Protein AF-0000000085068303 (afdb_homodimer)

InterPro domains:
  IPR021490 Protein of unknown function DUF3144 [PF11342] (11-84)

Secondary structure (DSSP, 8-state):
---------HHHHHHHHHHHHHHHHHHHT-HHHHHHHHHHHHHHHHHHHHHHH-S-HHHHHHHHHHHHHHHHHHHHHHHHHHHHHS-----------/---------HHHHHHHHHHHHHHHHHHHT-HHHHHHHHHHHHHHHHHHHHHHH-S-HHHHHHHHHHHHHHHHHHHHHHHHHHHHHS-----------

Radius of gyration: 18.73 Å; Cα contacts (8 Å, |Δi|>4): 206; chains: 2; bounding box: 41×77×58 Å

Organism: Shewanella halifaxensis (strain HAW-EB4) (NCBI:txid458817)

Structure (mmCIF, N/CA/C/O backbone):
data_AF-0000000085068303-model_v1
#
loop_
_entity.id
_entity.type
_entity.pdbx_description
1 polymer 'DUF3144 domain-containing protein'
#
loop_
_atom_site.group_PDB
_atom_site.id
_atom_site.type_symbol
_atom_site.label_atom_id
_atom_site.label_alt_id
_atom_site.label_comp_id
_atom_site.label_asym_id
_atom_site.label_entity_id
_atom_site.label_seq_id
_atom_site.pdbx_PDB_ins_code
_atom_site.Cartn_x
_atom_site.Cartn_y
_atom_site.Cartn_z
_atom_site.occupancy
_atom_site.B_iso_or_equiv
_atom_site.auth_seq_id
_atom_site.auth_comp_id
_atom_site.auth_asym_id
_atom_site.auth_atom_id
_atom_site.pdbx_PDB_model_num
ATOM 1 N N . MET A 1 1 ? -18.312 -0.205 32.969 1 30.66 1 MET A N 1
ATOM 2 C CA . MET A 1 1 ? -17.562 -1.176 32.188 1 30.66 1 MET A CA 1
ATOM 3 C C . MET A 1 1 ? -16.875 -0.497 31 1 30.66 1 MET A C 1
ATOM 5 O O . MET A 1 1 ? -17.484 0.312 30.297 1 30.66 1 MET A O 1
ATOM 9 N N . SER A 1 2 ? -15.836 0.139 31.109 1 36.19 2 SER A N 1
ATOM 10 C CA . SER A 1 2 ? -14.961 0.863 30.188 1 36.19 2 SER A CA 1
ATOM 11 C C . SER A 1 2 ? -14.875 0.162 28.828 1 36.19 2 SER A C 1
ATOM 13 O O . SER A 1 2 ? -14.594 -1.035 28.766 1 36.19 2 SER A O 1
ATOM 15 N N . GLU A 1 3 ? -15.914 0.101 28.062 1 41.91 3 GLU A N 1
ATOM 16 C CA . GLU A 1 3 ? -16.016 -0.563 26.766 1 41.91 3 GLU A CA 1
ATOM 17 C C . GLU A 1 3 ? -14.656 -0.614 26.062 1 41.91 3 GLU A C 1
ATOM 19 O O . GLU A 1 3 ? -14.039 0.425 25.828 1 41.91 3 GLU A O 1
ATOM 24 N N . ALA A 1 4 ? -13.805 -1.321 26.406 1 42.66 4 ALA A N 1
ATOM 25 C CA . ALA A 1 4 ? -12.477 -1.717 25.953 1 42.66 4 ALA A CA 1
ATOM 26 C C . ALA A 1 4 ? -12.352 -1.63 24.438 1 42.66 4 ALA A C 1
ATOM 28 O O . ALA A 1 4 ? -12.969 -2.416 23.719 1 42.66 4 ALA A O 1
ATOM 29 N N . LYS A 1 5 ? -12.625 -0.623 23.766 1 49.06 5 LYS A N 1
ATOM 30 C CA . LYS A 1 5 ? -12.602 -0.236 22.359 1 49.06 5 LYS A CA 1
ATOM 31 C C . LYS A 1 5 ? -11.5 -0.965 21.609 1 49.06 5 LYS A C 1
ATOM 33 O O . LYS A 1 5 ? -10.328 -0.885 21.984 1 49.06 5 LYS A O 1
ATOM 38 N N . LYS A 1 6 ? -11.75 -2.193 21.266 1 57.25 6 LYS A N 1
ATOM 39 C CA . LYS A 1 6 ? -10.969 -3.154 20.484 1 57.25 6 LYS A CA 1
ATOM 40 C C . LYS A 1 6 ? -9.977 -2.443 19.578 1 57.25 6 LYS A C 1
ATOM 42 O O . LYS A 1 6 ? -10.367 -1.809 18.594 1 57.25 6 LYS A O 1
ATOM 47 N N . GLU A 1 7 ? -8.93 -1.843 20.062 1 77.12 7 GLU A N 1
ATOM 48 C CA . GLU A 1 7 ? -7.848 -1.252 19.281 1 77.12 7 GLU A CA 1
ATOM 49 C C . GLU A 1 7 ? -7.508 -2.115 18.062 1 77.12 7 GLU A C 1
ATOM 51 O O . GLU A 1 7 ? -7.164 -3.289 18.219 1 77.12 7 GLU A O 1
ATOM 56 N N . THR A 1 8 ? -8.07 -1.732 16.984 1 88.44 8 THR A N 1
ATOM 57 C CA . THR A 1 8 ? -7.801 -2.408 15.727 1 88.44 8 THR A CA 1
ATOM 58 C C . THR A 1 8 ? -6.301 -2.506 15.469 1 88.44 8 THR A C 1
ATOM 60 O O . THR A 1 8 ? -5.566 -1.536 15.672 1 88.44 8 THR A O 1
ATOM 63 N N . THR A 1 9 ? -5.836 -3.805 15.242 1 94 9 THR A N 1
ATOM 64 C CA . THR A 1 9 ? -4.422 -4.02 14.961 1 94 9 THR A CA 1
ATOM 65 C C . THR A 1 9 ? -4.109 -3.689 13.5 1 94 9 THR A C 1
ATOM 67 O O . THR A 1 9 ? -5.02 -3.541 12.68 1 94 9 THR A O 1
ATOM 70 N N . ILE A 1 10 ? -2.867 -3.672 13.297 1 95.62 10 ILE A N 1
ATOM 71 C CA . ILE A 1 10 ? -2.404 -3.387 11.938 1 95.62 10 ILE A CA 1
ATOM 72 C C . ILE A 1 10 ? -2.865 -4.492 10.992 1 95.62 10 ILE A C 1
ATOM 74 O O . ILE A 1 10 ? -3.25 -4.223 9.852 1 95.62 10 ILE A O 1
ATOM 78 N N . PHE A 1 11 ? -2.971 -5.652 11.492 1 94.81 11 PHE A N 1
ATOM 79 C CA . PHE A 1 11 ? -3.377 -6.805 10.695 1 94.81 11 PHE A CA 1
ATOM 80 C C . PHE A 1 11 ? -4.848 -6.707 10.312 1 94.81 11 PHE A C 1
ATOM 82 O O . PHE A 1 11 ? -5.227 -7.035 9.188 1 94.81 11 PHE A O 1
ATOM 89 N N . GLU A 1 12 ? -5.551 -6.223 11.289 1 95.88 12 GLU A N 1
ATOM 90 C CA . GLU A 1 12 ? -6.98 -6.047 11.047 1 95.88 12 GLU A CA 1
ATOM 91 C C . GLU A 1 12 ? -7.234 -4.953 10.016 1 95.88 12 GLU A C 1
ATOM 93 O O . GLU A 1 12 ? -8.094 -5.098 9.141 1 95.88 12 GLU A O 1
ATOM 98 N N . LEU A 1 13 ? -6.406 -3.928 10.211 1 97.06 13 LEU A N 1
ATOM 99 C CA . LEU A 1 13 ? -6.492 -2.838 9.242 1 97.06 13 LEU A CA 1
ATOM 100 C C . LEU A 1 13 ? -6.059 -3.305 7.855 1 97.06 13 LEU A C 1
ATOM 102 O O . LEU A 1 13 ? -6.746 -3.053 6.867 1 97.06 13 LEU A O 1
ATOM 106 N N . ALA A 1 14 ? -4.984 -4.152 7.883 1 97.31 14 ALA A N 1
ATOM 107 C CA . ALA A 1 14 ? -4.457 -4.68 6.629 1 97.31 14 ALA A CA 1
ATOM 108 C C . ALA A 1 14 ? -5.461 -5.609 5.957 1 97.31 14 ALA A C 1
ATOM 110 O O . ALA A 1 14 ? -5.605 -5.602 4.73 1 97.31 14 ALA A O 1
ATOM 111 N N . ASP A 1 15 ? -6.188 -6.336 6.797 1 96.94 15 ASP A N 1
ATOM 112 C CA . ASP A 1 15 ? -7.184 -7.277 6.297 1 96.94 15 ASP A CA 1
ATOM 113 C C . ASP A 1 15 ? -8.297 -6.551 5.543 1 96.94 15 ASP A C 1
ATOM 115 O O . ASP A 1 15 ? -8.805 -7.055 4.539 1 96.94 15 ASP A O 1
ATOM 119 N N . GLN A 1 16 ? -8.609 -5.395 6 1 97.06 16 GLN A N 1
ATOM 120 C CA . GLN A 1 16 ? -9.648 -4.602 5.355 1 97.06 16 GLN A CA 1
ATOM 121 C C . GLN A 1 16 ? -9.203 -4.121 3.977 1 97.06 16 GLN A C 1
ATOM 123 O O . GLN A 1 16 ? -9.984 -4.156 3.021 1 97.06 16 GLN A O 1
ATOM 128 N N . PHE A 1 17 ? -8 -3.762 3.854 1 97.94 17 PHE A N 1
ATOM 129 C CA . PHE A 1 17 ? -7.453 -3.322 2.578 1 97.94 17 PHE A CA 1
ATOM 130 C C . PHE A 1 17 ? -7.367 -4.484 1.597 1 97.94 17 PHE A C 1
ATOM 132 O O . PHE A 1 17 ? -7.734 -4.348 0.429 1 97.94 17 PHE A O 1
ATOM 139 N N . ILE A 1 18 ? -6.949 -5.633 2.154 1 97.62 18 ILE A N 1
ATOM 140 C CA . ILE A 1 18 ? -6.816 -6.832 1.333 1 97.62 18 ILE A CA 1
ATOM 141 C C . ILE A 1 18 ? -8.195 -7.297 0.872 1 97.62 18 ILE A C 1
ATOM 143 O O . ILE A 1 18 ? -8.367 -7.695 -0.282 1 97.62 18 ILE A O 1
ATOM 147 N N . ALA A 1 19 ? -9.117 -7.215 1.748 1 97.12 19 ALA A N 1
ATOM 148 C CA . ALA A 1 19 ? -10.492 -7.598 1.418 1 97.12 19 ALA A CA 1
ATOM 149 C C . ALA A 1 19 ? -11.047 -6.73 0.292 1 97.12 19 ALA A C 1
ATOM 151 O O . ALA A 1 19 ? -11.641 -7.246 -0.657 1 97.12 19 ALA A O 1
ATOM 152 N N . LEU A 1 20 ? -10.797 -5.406 0.41 1 97.56 20 LEU A N 1
ATOM 153 C CA . LEU A 1 20 ? -11.234 -4.48 -0.631 1 97.56 20 LEU A CA 1
ATOM 154 C C . LEU A 1 20 ? -10.539 -4.789 -1.954 1 97.56 20 LEU A C 1
ATOM 156 O O . LEU A 1 20 ? -11.172 -4.766 -3.012 1 97.56 20 LEU A O 1
ATOM 160 N N . ALA A 1 21 ? -9.25 -5.156 -1.859 1 97.31 21 ALA A N 1
ATOM 161 C CA . ALA A 1 21 ? -8.469 -5.496 -3.049 1 97.31 21 ALA A CA 1
ATOM 162 C C . ALA A 1 21 ? -9.023 -6.746 -3.725 1 97.31 21 ALA A C 1
ATOM 164 O O . ALA A 1 21 ? -9.164 -6.785 -4.949 1 97.31 21 ALA A O 1
ATOM 165 N N . ASN A 1 22 ? -9.344 -7.758 -2.9 1 96.19 22 ASN A N 1
ATOM 166 C CA . ASN A 1 22 ? -9.906 -9 -3.41 1 96.19 22 ASN A CA 1
ATOM 167 C C . ASN A 1 22 ? -11.258 -8.773 -4.086 1 96.19 22 ASN A C 1
ATOM 169 O O . ASN A 1 22 ? -11.523 -9.328 -5.148 1 96.19 22 ASN A O 1
ATOM 173 N N . GLU A 1 23 ? -12 -7.906 -3.494 1 96.44 23 GLU A N 1
ATOM 174 C CA . GLU A 1 23 ? -13.305 -7.574 -4.051 1 96.44 23 GLU A CA 1
ATOM 175 C C . GLU A 1 23 ? -13.164 -6.871 -5.402 1 96.44 23 GLU A C 1
ATOM 177 O O . GLU A 1 23 ? -13.828 -7.246 -6.371 1 96.44 23 GLU A O 1
ATOM 182 N N . LEU A 1 24 ? -12.281 -5.922 -5.453 1 96.56 24 LEU A N 1
ATOM 183 C CA . LEU A 1 24 ? -12.055 -5.156 -6.676 1 96.56 24 LEU A CA 1
ATOM 184 C C . LEU A 1 24 ? -11.438 -6.035 -7.758 1 96.56 24 LEU A C 1
ATOM 186 O O . LEU A 1 24 ? -11.812 -5.949 -8.93 1 96.56 24 LEU A O 1
ATOM 190 N N . ALA A 1 25 ? -10.484 -6.883 -7.355 1 95.25 25 ALA A N 1
ATOM 191 C CA . ALA A 1 25 ? -9.836 -7.793 -8.297 1 95.25 25 ALA A CA 1
ATOM 192 C C . ALA A 1 25 ? -10.852 -8.766 -8.898 1 95.25 25 ALA A C 1
ATOM 194 O O . ALA A 1 25 ? -10.766 -9.109 -10.078 1 95.25 25 ALA A O 1
ATOM 195 N N . GLY A 1 26 ? -11.797 -9.203 -8.055 1 93.19 26 GLY A N 1
ATOM 196 C CA . GLY A 1 26 ? -12.844 -10.109 -8.508 1 93.19 26 GLY A CA 1
ATOM 197 C C . GLY A 1 26 ? -13.859 -9.438 -9.406 1 93.19 26 GLY A C 1
ATOM 198 O O . GLY A 1 26 ? -14.344 -10.047 -10.359 1 93.19 26 GLY A O 1
ATOM 199 N N . LYS A 1 27 ? -14.102 -8.188 -9.102 1 92.31 27 LYS A N 1
ATOM 200 C CA . LYS A 1 27 ? -15.055 -7.426 -9.898 1 92.31 27 LYS A CA 1
ATOM 201 C C . LYS A 1 27 ? -14.469 -7.047 -11.258 1 92.31 27 LYS A C 1
ATOM 203 O O . LYS A 1 27 ? -15.133 -7.18 -12.289 1 92.31 27 LYS A O 1
ATOM 208 N N . GLU A 1 28 ? -13.258 -6.664 -11.203 1 93.19 28 GLU A N 1
ATOM 209 C CA . GLU A 1 28 ? -12.57 -6.207 -12.406 1 93.19 28 GLU A CA 1
ATOM 210 C C . GLU A 1 28 ? -11.883 -7.367 -13.125 1 93.19 28 GLU A C 1
ATOM 212 O O . GLU A 1 28 ? -11.5 -7.242 -14.289 1 93.19 28 GLU A O 1
ATOM 217 N N . GLN A 1 29 ? -11.758 -8.492 -12.453 1 92.38 29 GLN A N 1
ATOM 218 C CA . GLN A 1 29 ? -11.023 -9.648 -12.961 1 92.38 29 GLN A CA 1
ATOM 219 C C . GLN A 1 29 ? -9.602 -9.258 -13.367 1 92.38 29 GLN A C 1
ATOM 221 O O . GLN A 1 29 ? -9.102 -9.703 -14.398 1 92.38 29 GLN A O 1
ATOM 226 N N . ASP A 1 30 ? -9.055 -8.242 -12.594 1 95.12 30 ASP A N 1
ATOM 227 C CA . ASP A 1 30 ? -7.719 -7.719 -12.875 1 95.12 30 ASP A CA 1
ATOM 228 C C . ASP A 1 30 ? -6.93 -7.512 -11.586 1 95.12 30 ASP A C 1
ATOM 230 O O . ASP A 1 30 ? -6.906 -6.41 -11.031 1 95.12 30 ASP A O 1
ATOM 234 N N . VAL A 1 31 ? -6.227 -8.539 -11.148 1 94.88 31 VAL A N 1
ATOM 235 C CA . VAL A 1 31 ? -5.438 -8.516 -9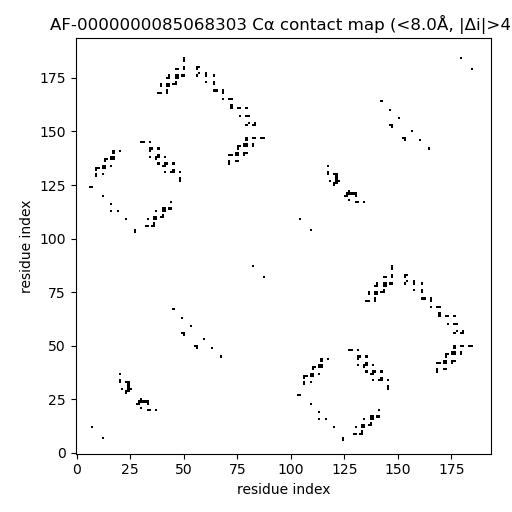.922 1 94.88 31 VAL A CA 1
ATOM 236 C C . VAL A 1 31 ? -4.277 -7.535 -10.07 1 94.88 31 VAL A C 1
ATOM 238 O O . VAL A 1 31 ? -3.939 -6.809 -9.133 1 94.88 31 VAL A O 1
ATOM 241 N N . SER A 1 32 ? -3.836 -7.527 -11.32 1 95.94 32 SER A N 1
ATOM 242 C CA . SER A 1 32 ? -2.693 -6.668 -11.609 1 95.94 32 SER A CA 1
ATOM 243 C C . SER A 1 32 ? -3.059 -5.195 -11.461 1 95.94 32 SER A C 1
ATOM 245 O O . SER A 1 32 ? -2.287 -4.414 -10.898 1 95.94 32 SER A O 1
ATOM 247 N N . LYS A 1 33 ? -4.211 -4.938 -11.914 1 96.62 33 LYS A N 1
ATOM 248 C CA . LYS A 1 33 ? -4.715 -3.568 -11.852 1 96.62 33 LYS A CA 1
ATOM 249 C C . LYS A 1 33 ? -4.957 -3.139 -10.406 1 96.62 33 LYS A C 1
ATOM 251 O O . LYS A 1 33 ? -4.555 -2.047 -10 1 96.62 33 LYS A O 1
ATOM 256 N N . VAL A 1 34 ? -5.547 -4.023 -9.664 1 97.06 34 VAL A N 1
ATOM 257 C CA . VAL A 1 34 ? -5.863 -3.766 -8.266 1 97.06 34 VAL A CA 1
ATOM 258 C C . VAL A 1 34 ? -4.574 -3.652 -7.457 1 97.06 34 VAL A C 1
ATOM 260 O O . VAL A 1 34 ? -4.449 -2.775 -6.598 1 97.06 34 VAL A O 1
ATOM 263 N N . GLY A 1 35 ? -3.586 -4.477 -7.801 1 97.12 35 GLY A N 1
ATOM 264 C CA . GLY A 1 35 ? -2.293 -4.41 -7.141 1 97.12 35 GLY A CA 1
ATOM 265 C C . GLY A 1 35 ? -1.585 -3.086 -7.344 1 97.12 35 GLY A C 1
ATOM 266 O O . GLY A 1 35 ? -1.039 -2.516 -6.395 1 97.12 35 GLY A O 1
ATOM 267 N N . THR A 1 36 ? -1.721 -2.596 -8.602 1 97.12 36 THR A N 1
ATOM 268 C CA . THR A 1 36 ? -1.092 -1.32 -8.922 1 97.12 36 THR A CA 1
ATOM 269 C C . THR A 1 36 ? -1.77 -0.178 -8.172 1 97.12 36 THR A C 1
ATOM 271 O O . THR A 1 36 ? -1.097 0.701 -7.629 1 97.12 36 THR A O 1
ATOM 274 N N . ALA A 1 37 ? -3.02 -0.263 -8.102 1 97.5 37 ALA A N 1
ATOM 275 C CA . ALA A 1 37 ? -3.797 0.765 -7.418 1 97.5 37 ALA A CA 1
ATOM 276 C C . ALA A 1 37 ? -3.5 0.772 -5.922 1 97.5 37 ALA A C 1
ATOM 278 O O . ALA A 1 37 ? -3.354 1.837 -5.316 1 97.5 37 ALA A O 1
ATOM 279 N N . MET A 1 38 ? -3.371 -0.367 -5.352 1 98.06 38 MET A N 1
ATOM 280 C CA . MET A 1 38 ? -3.066 -0.507 -3.93 1 98.06 38 MET A CA 1
ATOM 281 C C . MET A 1 38 ? -1.71 0.109 -3.602 1 98.06 38 MET A C 1
ATOM 283 O O . MET A 1 38 ? -1.565 0.798 -2.59 1 98.06 38 MET A O 1
ATOM 287 N N . ARG A 1 39 ? -0.782 -0.163 -4.496 1 97.38 39 ARG A N 1
ATOM 288 C CA . ARG A 1 39 ? 0.554 0.398 -4.32 1 97.38 39 ARG A CA 1
ATOM 289 C C . ARG A 1 39 ? 0.519 1.922 -4.371 1 97.38 39 ARG A C 1
ATOM 291 O O . ARG A 1 39 ? 1.164 2.59 -3.562 1 97.38 39 ARG A O 1
ATOM 298 N N . PHE A 1 40 ? -0.272 2.439 -5.293 1 97.62 40 PHE A N 1
ATOM 299 C CA . PHE A 1 40 ? -0.412 3.883 -5.449 1 97.62 40 PHE A CA 1
ATOM 300 C C . PHE A 1 40 ? -1.108 4.492 -4.238 1 97.62 40 PHE A C 1
ATOM 302 O O . PHE A 1 40 ? -0.664 5.512 -3.711 1 97.62 40 PHE A O 1
ATOM 309 N N . ALA A 1 41 ? -2.139 3.838 -3.795 1 97.81 41 ALA A N 1
ATOM 310 C CA . ALA A 1 41 ? -2.898 4.309 -2.639 1 97.81 41 ALA A CA 1
ATOM 311 C C . ALA A 1 41 ? -2.031 4.328 -1.385 1 97.81 41 ALA A C 1
ATOM 313 O O . ALA A 1 41 ? -2.029 5.312 -0.64 1 97.81 41 ALA A O 1
ATOM 314 N N . ALA A 1 42 ? -1.284 3.27 -1.199 1 97.88 42 ALA A N 1
ATOM 315 C CA . ALA A 1 42 ? -0.401 3.178 -0.04 1 97.88 42 ALA A CA 1
ATOM 316 C C . ALA A 1 42 ? 0.637 4.297 -0.051 1 97.88 42 ALA A C 1
ATOM 318 O O . ALA A 1 42 ? 0.866 4.949 0.97 1 97.88 42 ALA A O 1
ATOM 319 N N . SER A 1 43 ? 1.222 4.57 -1.224 1 97.62 43 SER A N 1
ATOM 320 C CA . SER A 1 43 ? 2.225 5.621 -1.369 1 97.62 43 SER A CA 1
ATOM 321 C C . SER A 1 43 ? 1.632 6.992 -1.069 1 97.62 43 SER A C 1
ATOM 323 O O . SER A 1 43 ? 2.229 7.785 -0.337 1 97.62 43 SER A O 1
ATOM 325 N N . ARG A 1 44 ? 0.461 7.199 -1.577 1 96.69 44 ARG A N 1
ATOM 326 C CA . ARG A 1 44 ? -0.212 8.477 -1.384 1 96.69 44 ARG A CA 1
ATOM 327 C C . ARG A 1 44 ? -0.551 8.703 0.086 1 96.69 44 ARG A C 1
ATOM 329 O O . ARG A 1 44 ? -0.31 9.781 0.625 1 96.69 44 ARG A O 1
ATOM 336 N N . PHE A 1 45 ? -1.07 7.766 0.763 1 97.38 45 PHE A N 1
ATOM 337 C CA . PHE A 1 45 ? -1.464 7.863 2.164 1 97.38 45 PHE A CA 1
ATOM 338 C C . PHE A 1 45 ? -0.241 8.023 3.061 1 97.38 45 PHE A C 1
ATOM 340 O O . PHE A 1 45 ? -0.262 8.797 4.02 1 97.38 45 PHE A O 1
ATOM 347 N N . ASN A 1 46 ? 0.851 7.289 2.713 1 97.56 46 ASN A N 1
ATOM 348 C CA . ASN A 1 46 ? 2.066 7.375 3.516 1 97.56 46 ASN A CA 1
ATOM 349 C C . ASN A 1 46 ? 2.732 8.742 3.379 1 97.56 46 ASN A C 1
ATOM 351 O O . ASN A 1 46 ? 3.279 9.273 4.348 1 97.56 46 ASN A O 1
ATOM 355 N N . ALA A 1 47 ? 2.65 9.281 2.16 1 96.75 47 ALA A N 1
ATOM 356 C CA . ALA A 1 47 ? 3.172 10.625 1.941 1 96.75 47 ALA A CA 1
ATOM 357 C C . ALA A 1 47 ? 2.398 11.656 2.762 1 96.75 47 ALA A C 1
ATOM 359 O O . ALA A 1 47 ? 2.994 12.547 3.371 1 96.75 47 ALA A O 1
ATOM 360 N N . PHE A 1 48 ? 1.117 11.492 2.812 1 94.25 48 PHE A N 1
ATOM 361 C CA . PHE A 1 48 ? 0.237 12.367 3.578 1 94.25 48 PHE A CA 1
ATOM 362 C C . PHE A 1 48 ? 0.557 12.289 5.066 1 94.25 48 PHE A C 1
ATOM 364 O O . PHE A 1 48 ? 0.676 13.32 5.734 1 94.25 48 PHE A O 1
ATOM 371 N N . GLU A 1 49 ? 0.682 11.086 5.523 1 95.12 49 GLU A N 1
ATOM 372 C CA . GLU A 1 49 ? 1.001 10.883 6.934 1 95.12 49 GLU A CA 1
ATOM 373 C C . GLU A 1 49 ? 2.332 11.531 7.301 1 95.12 49 GLU A C 1
ATOM 375 O O . GLU A 1 49 ? 2.48 12.078 8.391 1 95.12 49 GLU A O 1
ATOM 380 N N . ALA A 1 50 ? 3.359 11.359 6.469 1 95.19 50 ALA A N 1
ATOM 381 C CA . ALA A 1 50 ? 4.668 11.961 6.691 1 95.19 50 ALA A CA 1
ATOM 382 C C . ALA A 1 50 ? 4.562 13.484 6.789 1 95.19 50 ALA A C 1
ATOM 384 O O . ALA A 1 50 ? 5.195 14.102 7.648 1 95.19 50 ALA A O 1
ATOM 385 N N . ALA A 1 51 ? 3.732 14.031 5.895 1 93.69 51 ALA A N 1
ATOM 386 C CA . ALA A 1 51 ? 3.543 15.477 5.867 1 93.69 51 ALA A CA 1
ATOM 387 C C . ALA A 1 51 ? 2.816 15.961 7.117 1 93.69 51 ALA A C 1
ATOM 389 O O . ALA A 1 51 ? 3.1 17.047 7.629 1 93.69 51 ALA A O 1
ATOM 390 N N . LEU A 1 52 ? 1.889 15.125 7.664 1 90.94 52 LEU A N 1
ATOM 391 C CA . LEU A 1 52 ? 1.105 15.453 8.852 1 90.94 52 LEU A CA 1
ATOM 392 C C . LEU A 1 52 ? 1.982 15.453 10.094 1 90.94 52 LEU A C 1
ATOM 394 O O . LEU A 1 52 ? 1.816 16.297 10.977 1 90.94 52 LEU A O 1
ATOM 398 N N . LYS A 1 53 ? 2.855 14.523 10.062 1 90.62 53 LYS A N 1
ATOM 399 C CA . LYS A 1 53 ? 3.682 14.328 11.25 1 90.62 53 LYS A CA 1
ATOM 400 C C . LYS A 1 53 ? 4.973 15.141 11.164 1 90.62 53 LYS A C 1
ATOM 402 O O . LYS A 1 53 ? 5.598 15.438 12.188 1 90.62 53 LYS A O 1
ATOM 407 N N . SER A 1 54 ? 5.344 15.383 9.969 1 92.19 54 SER A N 1
ATOM 408 C CA . SER A 1 54 ? 6.605 16.094 9.766 1 92.19 54 SER A CA 1
ATOM 409 C C . SER A 1 54 ? 6.414 17.609 9.844 1 92.19 54 SER A C 1
ATOM 411 O O . SER A 1 54 ? 5.406 18.125 9.359 1 92.19 54 SER A O 1
ATOM 413 N N . SER A 1 55 ? 7.305 18.297 10.539 1 90.38 55 SER A N 1
ATOM 414 C CA . SER A 1 55 ? 7.281 19.75 10.578 1 90.38 55 SER A CA 1
ATOM 415 C C . SER A 1 55 ? 7.941 20.359 9.336 1 90.38 55 SER A C 1
ATOM 417 O O . SER A 1 55 ? 7.566 21.438 8.891 1 90.38 55 SER A O 1
ATOM 419 N N . ASP A 1 56 ? 8.922 19.594 8.875 1 93.62 56 ASP A N 1
ATOM 420 C CA . ASP A 1 56 ? 9.664 19.969 7.672 1 93.62 56 ASP A CA 1
ATOM 421 C C . ASP A 1 56 ? 9.797 18.781 6.719 1 93.62 56 ASP A C 1
ATOM 423 O O . ASP A 1 56 ? 10.852 18.156 6.652 1 93.62 56 ASP A O 1
ATOM 427 N N . LEU A 1 57 ? 8.742 18.516 6.012 1 94.81 57 LEU A N 1
ATOM 428 C CA . LEU A 1 57 ? 8.672 17.359 5.121 1 94.81 57 LEU A CA 1
ATOM 429 C C . LEU A 1 57 ? 9.727 17.469 4.02 1 94.81 57 LEU A C 1
ATOM 431 O O . LEU A 1 57 ? 10.312 16.453 3.623 1 94.81 57 LEU A O 1
ATOM 435 N N . ALA A 1 58 ? 9.969 18.719 3.58 1 94.19 58 ALA A N 1
ATOM 436 C CA . ALA A 1 58 ? 10.953 18.953 2.525 1 94.19 58 ALA A CA 1
ATOM 437 C C . ALA A 1 58 ? 12.336 18.469 2.955 1 94.19 58 ALA A C 1
ATOM 439 O O . ALA A 1 58 ? 13.078 17.891 2.158 1 94.19 58 ALA A O 1
ATOM 440 N N . ALA A 1 59 ? 12.656 18.719 4.262 1 95.38 59 ALA A N 1
ATOM 441 C CA . ALA A 1 59 ? 13.969 18.359 4.805 1 95.38 59 ALA A CA 1
ATOM 442 C C . ALA A 1 59 ? 14.031 16.859 5.121 1 95.38 59 ALA A C 1
ATOM 444 O O . ALA A 1 59 ? 15.109 16.266 5.113 1 95.38 59 ALA A O 1
ATOM 445 N N . GLU A 1 60 ? 12.898 16.266 5.406 1 96.19 60 GLU A N 1
ATOM 446 C CA . GLU A 1 60 ? 12.844 14.875 5.848 1 96.19 60 GLU A CA 1
ATOM 447 C C . GLU A 1 60 ? 12.289 13.969 4.746 1 96.19 60 GLU A C 1
ATOM 449 O O . GLU A 1 60 ? 12.211 12.75 4.922 1 96.19 60 GLU A O 1
ATOM 454 N N . LYS A 1 61 ? 12.055 14.555 3.627 1 95.75 61 LYS A N 1
ATOM 455 C CA . LYS A 1 61 ? 11.398 13.836 2.539 1 95.75 61 LYS A CA 1
ATOM 456 C C . LYS A 1 61 ? 12.203 12.602 2.135 1 95.75 61 LYS A C 1
ATOM 458 O O . LYS A 1 61 ? 11.648 11.508 2.043 1 95.75 61 LYS A O 1
ATOM 463 N N . ASP A 1 62 ? 13.508 12.812 1.887 1 96.56 62 ASP A N 1
ATOM 464 C CA . ASP A 1 62 ? 14.383 11.727 1.449 1 96.56 62 ASP A CA 1
ATOM 465 C C . ASP A 1 62 ? 14.469 10.633 2.508 1 96.56 62 ASP A C 1
ATOM 467 O O . ASP A 1 62 ? 14.414 9.445 2.186 1 96.56 62 ASP A O 1
ATOM 471 N N . ASN A 1 63 ? 14.547 11.055 3.744 1 96.94 63 ASN A N 1
ATOM 472 C CA . ASN A 1 63 ? 14.602 10.109 4.852 1 96.94 63 ASN A CA 1
ATOM 473 C C . ASN A 1 63 ? 13.289 9.336 4.992 1 96.94 63 ASN A C 1
ATOM 475 O O . ASN A 1 63 ? 13.305 8.125 5.188 1 96.94 63 ASN A O 1
ATOM 479 N N . ALA A 1 64 ? 12.219 10.125 4.836 1 97.06 64 ALA A N 1
ATOM 480 C CA . ALA A 1 64 ? 10.898 9.508 4.914 1 97.06 64 ALA A CA 1
ATOM 481 C C . ALA A 1 64 ? 10.672 8.547 3.75 1 97.06 64 ALA A C 1
ATOM 483 O O . ALA A 1 64 ? 10.195 7.43 3.945 1 97.06 64 ALA A O 1
ATOM 484 N N . LEU A 1 65 ? 11.133 8.93 2.607 1 97.56 65 LEU A N 1
ATOM 485 C CA . LEU A 1 65 ? 10.992 8.125 1.401 1 97.56 65 LEU A CA 1
ATOM 486 C C . LEU A 1 65 ? 11.719 6.789 1.557 1 97.56 65 LEU A C 1
ATOM 488 O O . LEU A 1 65 ? 11.141 5.73 1.304 1 97.56 65 LEU A O 1
ATOM 492 N N . GLU A 1 66 ? 12.938 6.875 2 1 97.25 66 GLU A N 1
ATOM 493 C CA . GLU A 1 66 ? 13.75 5.676 2.18 1 97.25 66 GLU A CA 1
ATOM 494 C C . GLU A 1 66 ? 13.18 4.781 3.277 1 97.25 66 GLU A C 1
ATOM 496 O O . GLU A 1 66 ? 13.156 3.559 3.137 1 97.25 66 GLU A O 1
ATOM 501 N N . TRP A 1 67 ? 12.688 5.406 4.262 1 96.88 67 TRP A N 1
ATOM 502 C CA . TRP A 1 67 ? 12.141 4.672 5.398 1 96.88 67 TRP A CA 1
ATOM 503 C C . TRP A 1 67 ? 10.898 3.887 4.996 1 96.88 67 TRP A C 1
ATOM 505 O O . TRP A 1 67 ? 10.797 2.688 5.27 1 96.88 67 TRP A O 1
ATOM 515 N N . PHE A 1 68 ? 10.055 4.582 4.344 1 97.88 68 PHE A N 1
ATOM 516 C CA . PHE A 1 68 ? 8.805 3.965 3.926 1 97.88 68 PHE A CA 1
ATOM 517 C C . PHE A 1 68 ? 9.055 2.893 2.871 1 97.88 68 PHE A C 1
ATOM 519 O O . PHE A 1 68 ? 8.469 1.81 2.928 1 97.88 68 PHE A O 1
ATOM 526 N N . THR A 1 69 ? 9.938 3.158 1.989 1 97.88 69 THR A N 1
ATOM 527 C CA . THR A 1 69 ? 10.258 2.215 0.923 1 97.88 69 THR A CA 1
ATOM 528 C C . THR A 1 69 ? 10.914 0.959 1.491 1 97.88 69 THR A C 1
ATOM 530 O O . THR A 1 69 ? 10.602 -0.156 1.068 1 97.88 69 THR A O 1
ATOM 533 N N . ASP A 1 70 ? 11.781 1.18 2.484 1 97.69 70 ASP A N 1
ATOM 534 C CA . ASP A 1 70 ? 12.477 0.058 3.111 1 97.69 70 ASP A CA 1
ATOM 535 C C . ASP A 1 70 ? 11.492 -0.857 3.84 1 97.69 70 ASP A C 1
ATOM 537 O O . ASP A 1 70 ? 11.57 -2.08 3.717 1 97.69 70 ASP A O 1
ATOM 541 N N . GLU A 1 71 ? 10.625 -0.221 4.512 1 97.62 71 GLU A N 1
ATOM 542 C CA . GLU A 1 71 ? 9.609 -0.977 5.242 1 97.62 71 GLU A CA 1
ATOM 543 C C . GLU A 1 71 ? 8.719 -1.769 4.285 1 97.62 71 GLU A C 1
ATOM 545 O O . GLU A 1 71 ? 8.461 -2.953 4.512 1 97.62 71 GLU A O 1
ATOM 550 N N . TYR A 1 72 ? 8.289 -1.152 3.268 1 97.94 72 TYR A N 1
ATOM 551 C CA . TYR A 1 72 ? 7.457 -1.8 2.26 1 97.94 72 TYR A CA 1
ATOM 552 C C . TYR A 1 72 ? 8.195 -2.963 1.608 1 97.94 72 TYR A C 1
ATOM 554 O O . TYR A 1 72 ? 7.637 -4.047 1.444 1 97.94 72 TYR A O 1
ATOM 562 N N . LYS A 1 73 ? 9.477 -2.701 1.265 1 98.06 73 LYS A N 1
ATOM 563 C CA . LYS A 1 73 ? 10.305 -3.707 0.61 1 98.06 73 LYS A CA 1
ATOM 564 C C . LYS A 1 73 ? 10.484 -4.934 1.498 1 98.06 73 LYS A C 1
ATOM 566 O O . LYS A 1 73 ? 10.391 -6.07 1.025 1 98.06 73 LYS A O 1
ATOM 571 N N . ALA A 1 74 ? 10.75 -4.684 2.713 1 97.88 74 ALA A N 1
ATOM 572 C CA . ALA A 1 74 ? 10.938 -5.77 3.67 1 97.88 74 ALA A CA 1
ATOM 573 C C . ALA A 1 74 ? 9.672 -6.605 3.818 1 97.88 74 ALA A C 1
ATOM 575 O O . ALA A 1 74 ? 9.727 -7.836 3.818 1 97.88 74 ALA A O 1
ATOM 576 N N . MET A 1 75 ? 8.484 -5.953 3.92 1 97.62 75 MET A N 1
ATOM 577 C CA . MET A 1 75 ? 7.195 -6.629 4.035 1 97.62 75 MET A CA 1
ATOM 578 C C . MET A 1 75 ? 6.883 -7.422 2.771 1 97.62 75 MET A C 1
ATOM 580 O O . MET A 1 75 ? 6.43 -8.57 2.846 1 97.62 75 MET A O 1
ATOM 584 N N . LEU A 1 76 ? 7.219 -6.777 1.639 1 97.94 76 LEU A N 1
ATOM 585 C CA . LEU A 1 76 ? 6.996 -7.414 0.347 1 97.94 76 LEU A CA 1
ATOM 586 C C . LEU A 1 76 ? 7.871 -8.656 0.193 1 97.94 76 LEU A C 1
ATOM 588 O O . LEU A 1 76 ? 7.402 -9.695 -0.266 1 97.94 76 LEU A O 1
ATOM 592 N N . ASN A 1 77 ? 9.117 -8.453 0.573 1 97.62 77 ASN A N 1
ATOM 593 C CA . ASN A 1 77 ? 10.07 -9.555 0.484 1 97.62 77 ASN A CA 1
ATOM 594 C C . ASN A 1 77 ? 9.594 -10.773 1.271 1 97.62 77 ASN A C 1
ATOM 596 O O . ASN A 1 77 ? 9.617 -11.891 0.763 1 97.62 77 ASN A O 1
ATOM 600 N N . ASP A 1 78 ? 9.141 -10.562 2.424 1 97 78 ASP A N 1
ATOM 601 C CA . ASP A 1 78 ? 8.648 -11.633 3.285 1 97 78 ASP A CA 1
ATOM 602 C C . ASP A 1 78 ? 7.406 -12.289 2.691 1 97 78 ASP A C 1
ATOM 604 O O . ASP A 1 78 ? 7.277 -13.516 2.717 1 97 78 ASP A O 1
ATOM 608 N N . ASN A 1 79 ? 6.531 -11.516 2.207 1 96.75 79 ASN A N 1
ATOM 609 C CA . ASN A 1 79 ? 5.305 -12.016 1.598 1 96.75 79 ASN A CA 1
ATOM 610 C C . ASN A 1 79 ? 5.598 -12.828 0.34 1 96.75 79 ASN A C 1
ATOM 612 O O . ASN A 1 79 ? 4.98 -13.875 0.112 1 96.75 79 ASN A O 1
ATOM 616 N N . LEU A 1 80 ? 6.598 -12.367 -0.469 1 97 80 LEU A N 1
ATOM 617 C CA . LEU A 1 80 ? 7.012 -13.102 -1.658 1 97 80 LEU A CA 1
ATOM 618 C C . LEU A 1 80 ? 7.594 -14.461 -1.28 1 97 80 LEU A C 1
ATOM 620 O O . LEU A 1 80 ? 7.242 -15.477 -1.877 1 97 80 LEU A O 1
ATOM 624 N N . ASP A 1 81 ? 8.43 -14.438 -0.262 1 95.38 81 ASP A N 1
ATOM 625 C CA . ASP A 1 81 ? 9.062 -15.656 0.226 1 95.38 81 ASP A CA 1
ATOM 626 C C . ASP A 1 81 ? 8.016 -16.656 0.712 1 95.38 81 ASP A C 1
ATOM 628 O O . ASP A 1 81 ? 8.133 -17.859 0.469 1 95.38 81 ASP A O 1
ATOM 632 N N . ASP A 1 82 ? 7.07 -16.094 1.359 1 94.75 82 ASP A N 1
ATOM 633 C CA . ASP A 1 82 ? 5.988 -16.938 1.87 1 94.75 82 ASP A CA 1
ATOM 634 C C . ASP A 1 82 ? 5.27 -17.656 0.732 1 94.75 82 ASP A C 1
ATOM 636 O O . ASP A 1 82 ? 4.953 -18.844 0.844 1 94.75 82 ASP A O 1
ATOM 640 N N . HIS A 1 83 ? 5.023 -17.016 -0.334 1 93.25 83 HIS A N 1
ATOM 641 C CA . HIS A 1 83 ? 4.371 -17.578 -1.506 1 93.25 83 HIS A CA 1
ATOM 642 C C . HIS A 1 83 ? 5.285 -18.578 -2.209 1 93.25 83 HIS A C 1
ATOM 644 O O . HIS A 1 83 ? 4.812 -19.547 -2.807 1 93.25 83 HIS A O 1
ATOM 650 N N . ILE A 1 84 ? 6.562 -18.312 -2.209 1 93.31 84 ILE A N 1
ATOM 651 C CA . ILE A 1 84 ? 7.547 -19.188 -2.838 1 93.31 84 ILE A CA 1
ATOM 652 C C . ILE A 1 84 ? 7.641 -20.5 -2.068 1 93.31 84 ILE A C 1
ATOM 654 O O . ILE A 1 84 ? 7.707 -21.578 -2.668 1 93.31 84 ILE A O 1
ATOM 658 N N . LYS A 1 85 ? 7.641 -20.344 -0.732 1 90.94 85 LYS A N 1
ATOM 659 C CA . LYS A 1 85 ? 7.73 -21.516 0.129 1 90.94 85 LYS A CA 1
ATOM 660 C C . LYS A 1 85 ? 6.434 -22.312 0.1 1 90.94 85 LYS A C 1
ATOM 662 O O . LYS A 1 85 ? 6.441 -23.531 0.318 1 90.94 85 LYS A O 1
ATOM 667 N N . ASN A 1 86 ? 5.375 -21.469 -0.012 1 79.5 86 ASN A N 1
ATOM 668 C CA . ASN A 1 86 ? 4.055 -22.078 -0.074 1 79.5 86 ASN A CA 1
ATOM 669 C C . ASN A 1 86 ? 3.361 -21.781 -1.402 1 79.5 86 ASN A C 1
ATOM 671 O O . ASN A 1 86 ? 2.57 -20.844 -1.5 1 79.5 86 ASN A O 1
ATOM 675 N N . PRO A 1 87 ? 3.918 -22.5 -2.406 1 70 87 PRO A N 1
ATOM 676 C CA . PRO A 1 87 ? 3.316 -22.203 -3.709 1 70 87 PRO A CA 1
ATOM 677 C C . PRO A 1 87 ? 1.792 -22.281 -3.689 1 70 87 PRO A C 1
ATOM 679 O O . PRO A 1 87 ? 1.226 -23.094 -2.955 1 70 87 PRO A O 1
ATOM 682 N N . VAL A 1 88 ? 1.168 -21.172 -3.713 1 59.25 88 VAL A N 1
ATOM 683 C CA . VAL A 1 88 ? -0.288 -21.141 -3.797 1 59.25 88 VAL A CA 1
ATOM 684 C C . VAL A 1 88 ? -0.783 -22.281 -4.68 1 59.25 88 VAL A C 1
ATOM 686 O O . VAL A 1 88 ? -0.27 -22.484 -5.781 1 59.25 88 VAL A O 1
ATOM 689 N N . GLN A 1 89 ? -1.07 -23.391 -4.141 1 52.19 89 GLN A N 1
ATOM 690 C CA . GLN A 1 89 ? -1.592 -24.516 -4.898 1 52.19 89 GLN A CA 1
ATOM 691 C C . GLN A 1 89 ? -2.512 -24.047 -6.023 1 52.19 89 GLN A C 1
ATOM 693 O O . GLN A 1 89 ? -3.488 -23.328 -5.773 1 52.19 89 GLN A O 1
ATOM 698 N N . SER A 1 90 ? -1.971 -23.469 -6.984 1 49.91 90 SER A N 1
ATOM 699 C CA . SER A 1 90 ? -2.836 -23.453 -8.156 1 49.91 90 SER A CA 1
ATOM 700 C C . SER A 1 90 ? -3.842 -24.594 -8.125 1 49.91 90 SER A C 1
ATOM 702 O O . SER A 1 90 ? -3.473 -25.75 -7.863 1 49.91 90 SER A O 1
ATOM 704 N N . ARG A 1 91 ? -5.047 -24.344 -7.637 1 46.91 91 ARG A N 1
ATOM 705 C CA . ARG A 1 91 ? -5.988 -25.422 -7.898 1 46.91 91 ARG A CA 1
ATOM 706 C C . ARG A 1 91 ? -5.652 -26.141 -9.203 1 46.91 91 ARG A C 1
ATOM 708 O O . ARG A 1 91 ? -5.832 -25.578 -10.289 1 46.91 91 ARG A O 1
ATOM 715 N N . GLU A 1 92 ? -4.469 -26.656 -9.391 1 48.78 92 GLU A N 1
ATOM 716 C CA . GLU A 1 92 ? -4.355 -27.625 -10.477 1 48.78 92 GLU A CA 1
ATOM 717 C C . GLU A 1 92 ? -5.703 -28.266 -10.789 1 48.78 92 GLU A C 1
ATOM 719 O O . GLU A 1 92 ? -6.465 -28.609 -9.875 1 48.78 92 GLU A O 1
ATOM 724 N N . PRO A 1 93 ? -6.23 -28.016 -11.891 1 49.28 93 PRO A N 1
ATOM 725 C CA . PRO A 1 93 ? -7.348 -28.891 -12.242 1 49.28 93 PRO A CA 1
ATOM 726 C C . PRO A 1 93 ? -7.164 -30.312 -11.711 1 49.28 93 PRO A C 1
ATOM 728 O O . PRO A 1 93 ? -6.094 -30.906 -11.875 1 49.28 93 PRO A O 1
ATOM 731 N N . GLU A 1 94 ? -7.418 -30.641 -10.43 1 46.28 94 GLU A N 1
ATOM 732 C CA . GLU A 1 94 ? -7.426 -32.062 -10.094 1 46.28 94 GLU A CA 1
ATOM 733 C C . GLU A 1 94 ? -7.586 -32.906 -11.344 1 46.28 94 GLU A C 1
ATOM 735 O O . GLU A 1 94 ? -8.484 -32.688 -12.156 1 46.28 94 GLU A O 1
ATOM 740 N N . PRO A 1 95 ? -6.566 -33.5 -11.922 1 40.81 95 PRO A N 1
ATOM 741 C CA . PRO A 1 95 ? -6.914 -34.5 -12.93 1 40.81 95 PRO A CA 1
ATOM 742 C C . PRO A 1 95 ? -8.195 -35.25 -12.586 1 40.81 95 PRO A C 1
ATOM 744 O O . PRO A 1 95 ? -8.453 -35.531 -11.406 1 40.81 95 PRO A O 1
ATOM 747 N N . ALA A 1 96 ? -9.219 -35.094 -13.312 1 41.16 96 ALA A N 1
ATOM 748 C CA . ALA A 1 96 ? -10.352 -36 -13.164 1 41.16 96 ALA A CA 1
ATOM 749 C C . ALA A 1 96 ? -9.891 -37.406 -12.844 1 41.16 96 ALA A C 1
ATOM 751 O O . ALA A 1 96 ? -9.094 -38 -13.586 1 41.16 96 ALA A O 1
ATOM 752 N N . GLU A 1 97 ? -9.469 -37.438 -11.398 1 32.62 97 GLU A N 1
ATOM 753 C CA . GLU A 1 97 ? -9.43 -38.906 -11.344 1 32.62 97 GLU A CA 1
ATOM 754 C C . GLU A 1 97 ? -10.578 -39.5 -12.133 1 32.62 97 GLU A C 1
ATOM 756 O O . GLU A 1 97 ? -11.703 -39.031 -12.086 1 32.62 97 GLU A O 1
ATOM 761 N N . MET B 1 1 ? -27.281 -1.068 -26.812 1 30.36 1 MET B N 1
ATOM 762 C CA . MET B 1 1 ? -26.422 -0.086 -26.141 1 30.36 1 MET B CA 1
ATOM 763 C C . MET B 1 1 ? -25.406 -0.772 -25.25 1 30.36 1 MET B C 1
ATOM 765 O O . MET B 1 1 ? -25.75 -1.638 -24.453 1 30.36 1 MET B O 1
ATOM 769 N N . SER B 1 2 ? -24.438 -1.362 -25.641 1 36.59 2 SER B N 1
ATOM 770 C CA . SER B 1 2 ? -23.312 -2.1 -25.078 1 36.59 2 SER B CA 1
ATOM 771 C C . SER B 1 2 ? -22.859 -1.479 -23.766 1 36.59 2 SER B C 1
ATOM 773 O O . SER B 1 2 ? -22.625 -0.272 -23.688 1 36.59 2 SER B O 1
ATOM 775 N N . GLU B 1 3 ? -23.609 -1.552 -22.703 1 41.59 3 GLU B N 1
ATOM 776 C CA . GLU B 1 3 ? -23.359 -0.993 -21.375 1 41.59 3 GLU B CA 1
ATOM 777 C C . GLU B 1 3 ? -21.875 -0.899 -21.094 1 41.59 3 GLU B C 1
ATOM 779 O O . GLU B 1 3 ? -21.172 -1.912 -21.078 1 41.59 3 GLU B O 1
ATOM 784 N N . ALA B 1 4 ? -21.156 -0.128 -21.625 1 42.12 4 ALA B N 1
ATOM 785 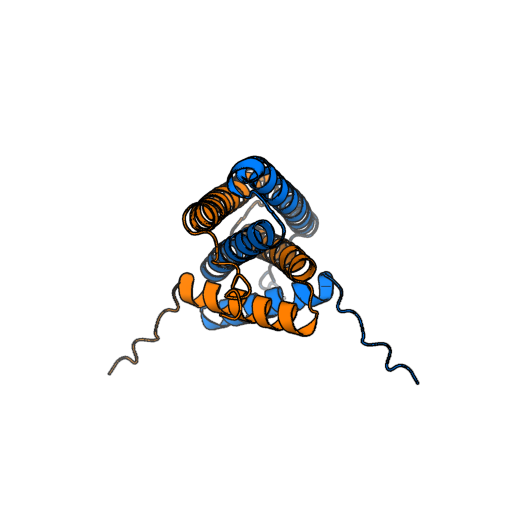C CA . ALA B 1 4 ? -19.766 0.339 -21.547 1 42.12 4 ALA B CA 1
ATOM 786 C C . ALA B 1 4 ? -19.219 0.214 -20.125 1 42.12 4 ALA B C 1
ATOM 788 O O . ALA B 1 4 ? -19.656 0.933 -19.234 1 42.12 4 ALA B O 1
ATOM 789 N N . LYS B 1 5 ? -19.234 -0.834 -19.484 1 48.88 5 LYS B N 1
ATOM 790 C CA . LYS B 1 5 ? -18.75 -1.242 -18.172 1 48.88 5 LYS B CA 1
ATOM 791 C C . LYS B 1 5 ? -17.531 -0.427 -17.75 1 48.88 5 LYS B C 1
ATOM 793 O O . LYS B 1 5 ? -16.531 -0.38 -18.469 1 48.88 5 LYS B O 1
ATOM 798 N N . LYS B 1 6 ? -17.766 0.792 -17.281 1 56.5 6 LYS B N 1
ATOM 799 C CA . LYS B 1 6 ? -16.859 1.808 -16.75 1 56.5 6 LYS B CA 1
ATOM 800 C C . LYS B 1 6 ? -15.578 1.178 -16.203 1 56.5 6 LYS B C 1
ATOM 802 O O . LYS B 1 6 ? -15.594 0.521 -15.164 1 56.5 6 LYS B O 1
ATOM 807 N N . GLU B 1 7 ? -14.719 0.646 -17.031 1 76.62 7 GLU B N 1
ATOM 808 C CA . GLU B 1 7 ? -13.406 0.147 -16.625 1 76.62 7 GLU B CA 1
ATOM 809 C C . GLU B 1 7 ? -12.789 1.032 -15.547 1 76.62 7 GLU B C 1
ATOM 811 O O . GLU B 1 7 ? -12.594 2.23 -15.758 1 76.62 7 GLU B O 1
ATOM 816 N N . THR B 1 8 ? -12.977 0.593 -14.367 1 88.31 8 THR B N 1
ATOM 817 C CA . THR B 1 8 ? -12.398 1.291 -13.227 1 88.31 8 THR B CA 1
ATOM 818 C C . THR B 1 8 ? -10.898 1.521 -13.43 1 88.31 8 THR B C 1
ATOM 820 O O . THR B 1 8 ? -10.18 0.615 -13.859 1 88.31 8 THR B O 1
ATOM 823 N N . THR B 1 9 ? -10.5 2.865 -13.328 1 93.88 9 THR B N 1
ATOM 824 C CA . THR B 1 9 ? -9.086 3.203 -13.477 1 93.88 9 THR B CA 1
ATOM 825 C C . THR B 1 9 ? -8.328 2.92 -12.188 1 93.88 9 THR B C 1
ATOM 827 O O . THR B 1 9 ? -8.93 2.701 -11.141 1 93.88 9 THR B O 1
ATOM 830 N N . ILE B 1 10 ? -7.082 3.021 -12.375 1 95.69 10 ILE B N 1
ATOM 831 C CA . ILE B 1 10 ? -6.211 2.795 -11.227 1 95.69 10 ILE B CA 1
ATOM 832 C C . ILE B 1 10 ? -6.465 3.865 -10.164 1 95.69 10 ILE B C 1
ATOM 834 O O . ILE B 1 10 ? -6.465 3.574 -8.969 1 95.69 10 ILE B O 1
ATOM 838 N N . PHE B 1 11 ? -6.816 5.004 -10.594 1 94.81 11 PHE B N 1
ATOM 839 C CA . PHE B 1 11 ? -7.066 6.121 -9.695 1 94.81 11 PHE B CA 1
ATOM 840 C C . PHE B 1 11 ? -8.344 5.898 -8.891 1 94.81 11 PHE B C 1
ATOM 842 O O . PHE B 1 11 ? -8.398 6.207 -7.699 1 94.81 11 PHE B O 1
ATOM 849 N N . GLU B 1 12 ? -9.273 5.344 -9.625 1 95.81 12 GLU B N 1
ATOM 850 C CA . GLU B 1 12 ? -10.539 5.043 -8.969 1 95.81 12 GLU B CA 1
ATOM 851 C C . GLU B 1 12 ? -10.375 3.941 -7.926 1 95.81 12 GLU B C 1
ATOM 853 O O . GLU B 1 12 ? -10.953 4.016 -6.84 1 95.81 12 GLU B O 1
ATOM 858 N N . LEU B 1 13 ? -9.562 2.996 -8.383 1 97.06 13 LEU B N 1
ATOM 859 C CA . LEU B 1 13 ? -9.258 1.914 -7.449 1 97.06 13 LEU B CA 1
ATOM 860 C C . LEU B 1 13 ? -8.477 2.434 -6.246 1 97.06 13 LEU B C 1
ATOM 862 O O . LEU B 1 13 ? -8.812 2.129 -5.102 1 97.06 13 LEU B O 1
ATOM 866 N N . ALA B 1 14 ? -7.535 3.377 -6.566 1 97.25 14 ALA B N 1
ATOM 867 C CA . ALA B 1 14 ? -6.711 3.969 -5.52 1 97.25 14 ALA B CA 1
ATOM 868 C C . ALA B 1 14 ? -7.555 4.809 -4.566 1 97.25 14 ALA B C 1
ATOM 870 O O . ALA B 1 14 ? -7.328 4.805 -3.354 1 97.25 14 ALA B O 1
ATOM 871 N N . ASP B 1 15 ? -8.562 5.457 -5.148 1 96.94 15 ASP B N 1
ATOM 872 C CA . ASP B 1 15 ? -9.453 6.309 -4.363 1 96.94 15 ASP B CA 1
ATOM 873 C C . ASP B 1 15 ? -10.219 5.488 -3.328 1 96.94 15 ASP B C 1
ATOM 875 O O . ASP B 1 15 ? -10.461 5.957 -2.211 1 96.94 15 ASP B O 1
ATOM 879 N N . GLN B 1 16 ? -10.531 4.285 -3.691 1 97.06 16 GLN B N 1
ATOM 880 C CA . GLN B 1 16 ? -11.258 3.404 -2.785 1 97.06 16 GLN B CA 1
ATOM 881 C C . GLN B 1 16 ? -10.383 2.986 -1.605 1 97.06 16 GLN B C 1
ATOM 883 O O . GLN B 1 16 ? -10.844 2.963 -0.462 1 97.06 16 GLN B O 1
ATOM 888 N N . PHE B 1 17 ? -9.172 2.752 -1.845 1 97.88 17 PHE B N 1
ATOM 889 C CA . PHE B 1 17 ? -8.234 2.381 -0.795 1 97.88 17 PHE B CA 1
ATOM 890 C C . PHE B 1 17 ? -7.965 3.559 0.135 1 97.88 17 PHE B C 1
ATOM 892 O O . PHE B 1 17 ? -7.957 3.398 1.358 1 97.88 17 PHE B O 1
ATOM 899 N N . ILE B 1 18 ? -7.848 4.734 -0.508 1 97.56 18 ILE B N 1
ATOM 900 C CA . ILE B 1 18 ? -7.594 5.949 0.257 1 97.56 18 ILE B CA 1
ATOM 901 C C . ILE B 1 18 ? -8.812 6.289 1.112 1 97.56 18 ILE B C 1
ATOM 903 O O . ILE B 1 18 ? -8.672 6.688 2.271 1 97.56 18 ILE B O 1
ATOM 907 N N . ALA B 1 19 ? -9.945 6.105 0.552 1 97.06 19 ALA B N 1
ATOM 908 C CA . ALA B 1 19 ? -11.188 6.359 1.276 1 97.06 19 ALA B CA 1
ATOM 909 C C . ALA B 1 19 ? -11.297 5.461 2.506 1 97.06 19 ALA B C 1
ATOM 911 O O . ALA B 1 19 ? -11.633 5.93 3.596 1 97.06 19 ALA B O 1
ATOM 912 N N . LEU B 1 20 ? -10.961 4.156 2.289 1 97.56 20 LEU B N 1
ATOM 913 C CA . LEU B 1 20 ? -10.977 3.209 3.398 1 97.56 20 LEU B CA 1
ATOM 914 C C . LEU B 1 20 ? -9.953 3.6 4.461 1 97.56 20 LEU B C 1
ATOM 916 O O . LEU B 1 20 ? -10.234 3.535 5.656 1 97.56 20 LEU B O 1
ATOM 920 N N . ALA B 1 21 ? -8.797 4.098 4.004 1 97.25 21 ALA B N 1
ATOM 921 C CA . ALA B 1 21 ? -7.738 4.527 4.91 1 97.25 21 ALA B CA 1
ATOM 922 C C . ALA B 1 21 ? -8.188 5.727 5.742 1 97.25 21 ALA B C 1
ATOM 924 O O . ALA B 1 21 ? -7.961 5.77 6.953 1 97.25 21 ALA B O 1
ATOM 925 N N . ASN B 1 22 ? -8.82 6.691 5.051 1 96.25 22 ASN B N 1
ATOM 926 C CA . ASN B 1 22 ? -9.32 7.887 5.723 1 96.25 22 ASN B CA 1
ATOM 927 C C . ASN B 1 22 ? -10.383 7.539 6.766 1 96.25 22 ASN B C 1
ATOM 929 O O . ASN B 1 22 ? -10.375 8.086 7.867 1 96.25 22 ASN B O 1
ATOM 933 N N . GLU B 1 23 ? -11.188 6.594 6.414 1 96.5 23 GLU B N 1
ATOM 934 C CA . GLU B 1 23 ? -12.234 6.145 7.332 1 96.5 23 GLU B CA 1
ATOM 935 C C . GLU B 1 23 ? -11.633 5.48 8.57 1 96.5 23 GLU B C 1
ATOM 937 O O . GLU B 1 23 ? -12.016 5.805 9.695 1 96.5 23 GLU B O 1
ATOM 942 N N . LEU B 1 24 ? -10.672 4.617 8.344 1 96.62 24 LEU B N 1
ATOM 943 C CA . LEU B 1 24 ? -10.023 3.898 9.438 1 96.62 24 LEU B CA 1
ATOM 944 C C . LEU B 1 24 ? -9.195 4.848 10.297 1 96.62 24 LEU B C 1
ATOM 946 O O . LEU B 1 24 ? -9.203 4.746 11.523 1 96.62 24 LEU B O 1
ATOM 950 N N . ALA B 1 25 ? -8.508 5.789 9.641 1 95.31 25 ALA B N 1
ATOM 951 C CA . ALA B 1 25 ? -7.707 6.773 10.367 1 95.31 25 ALA B CA 1
ATOM 952 C C . ALA B 1 25 ? -8.578 7.652 11.25 1 95.31 25 ALA B C 1
ATOM 954 O O . ALA B 1 25 ? -8.18 8.016 12.359 1 95.31 25 ALA B O 1
ATOM 955 N N . GLY B 1 26 ? -9.766 7.977 10.734 1 93.25 26 GLY B N 1
ATOM 956 C CA . GLY B 1 26 ? -10.711 8.781 11.492 1 93.25 26 GLY B CA 1
ATOM 957 C C . GLY B 1 26 ? -11.344 8.031 12.648 1 93.25 26 GLY B C 1
ATOM 958 O O . GLY B 1 26 ? -11.562 8.602 13.719 1 93.25 26 GLY B O 1
ATOM 959 N N . LYS B 1 27 ? -11.547 6.758 12.414 1 92.44 27 LYS B N 1
ATOM 960 C CA . LYS B 1 27 ? -12.141 5.918 13.445 1 92.44 27 LYS B CA 1
ATOM 961 C C . LYS B 1 27 ? -11.141 5.617 14.555 1 92.44 27 LYS B C 1
ATOM 963 O O . LYS B 1 27 ? -11.477 5.703 15.742 1 92.44 27 LYS B O 1
ATOM 968 N N . GLU B 1 28 ? -9.961 5.355 14.125 1 93.19 28 GLU B N 1
ATOM 969 C CA . GLU B 1 28 ? -8.906 4.992 15.062 1 93.19 28 GLU B CA 1
ATOM 970 C C . GLU B 1 28 ? -8.156 6.223 15.555 1 93.19 28 GLU B C 1
ATOM 972 O O . GLU B 1 28 ? -7.426 6.156 16.547 1 93.19 28 GLU B O 1
ATOM 977 N N . GLN B 1 29 ? -8.344 7.332 14.898 1 92.5 29 GLN B N 1
ATOM 978 C CA . GLN B 1 29 ? -7.605 8.562 15.172 1 92.5 29 GLN B CA 1
ATOM 979 C C . GLN B 1 29 ? -6.098 8.312 15.125 1 92.5 29 GLN B C 1
ATOM 981 O O . GLN B 1 29 ? -5.355 8.828 15.961 1 92.5 29 GLN B O 1
ATOM 986 N N . ASP B 1 30 ? -5.688 7.359 14.219 1 95 30 ASP B N 1
ATOM 987 C CA . ASP B 1 30 ? -4.289 6.969 14.078 1 95 30 ASP B CA 1
ATOM 988 C C . ASP B 1 30 ? -3.902 6.812 12.609 1 95 30 ASP B C 1
ATOM 990 O O . ASP B 1 30 ? -3.947 5.711 12.062 1 95 30 ASP B O 1
ATOM 994 N N . VAL B 1 31 ? -3.473 7.898 11.992 1 94.94 31 VAL B N 1
ATOM 995 C CA . VAL B 1 31 ? -3.086 7.922 10.586 1 94.94 31 VAL B CA 1
ATOM 996 C C . VAL B 1 31 ? -1.85 7.051 10.375 1 94.94 31 VAL B C 1
ATOM 998 O O . VAL B 1 31 ? -1.74 6.352 9.367 1 94.94 31 VAL B O 1
ATOM 1001 N N . SER B 1 32 ? -1.045 7.109 11.43 1 96 32 SER B N 1
ATOM 1002 C CA . SER B 1 32 ? 0.204 6.359 11.359 1 96 32 SER B CA 1
ATOM 1003 C C . SER B 1 32 ? -0.055 4.855 11.305 1 96 32 SER B C 1
ATOM 1005 O O . SER B 1 32 ? 0.577 4.141 10.523 1 96 32 SER B O 1
ATOM 1007 N N . LYS B 1 33 ? -0.993 4.504 12.094 1 96.69 33 LYS B N 1
ATOM 1008 C CA . LYS B 1 33 ? -1.369 3.096 12.164 1 96.69 33 LYS B CA 1
ATOM 1009 C C . LYS B 1 33 ? -1.989 2.627 10.852 1 96.69 33 LYS B C 1
ATOM 1011 O O . LYS B 1 33 ? -1.629 1.568 10.328 1 96.69 33 LYS B O 1
ATOM 1016 N N . VAL B 1 34 ? -2.844 3.439 10.328 1 97.06 34 VAL B N 1
ATOM 1017 C CA . VAL B 1 34 ? -3.539 3.131 9.086 1 97.06 34 VAL B CA 1
ATOM 1018 C C . VAL B 1 34 ? -2.545 3.125 7.926 1 97.06 34 VAL B C 1
ATOM 1020 O O . VAL B 1 34 ? -2.598 2.248 7.059 1 97.06 34 VAL B O 1
ATOM 1023 N N . GLY B 1 35 ? -1.582 4.055 7.965 1 97.12 35 GLY B N 1
ATOM 1024 C CA . GLY B 1 35 ? -0.543 4.098 6.945 1 97.12 35 GLY B CA 1
ATOM 1025 C C . GLY B 1 35 ? 0.312 2.846 6.914 1 97.12 35 GLY B C 1
ATOM 1026 O O . GLY B 1 35 ? 0.595 2.309 5.84 1 97.12 35 GLY B O 1
ATOM 1027 N N . THR B 1 36 ? 0.612 2.355 8.148 1 97.19 36 THR B N 1
ATOM 1028 C CA . THR B 1 36 ? 1.421 1.146 8.258 1 97.19 36 THR B CA 1
ATOM 1029 C C . THR B 1 36 ? 0.656 -0.065 7.73 1 97.19 36 THR B C 1
ATOM 1031 O O . THR B 1 36 ? 1.213 -0.887 7 1 97.19 36 THR B O 1
ATOM 1034 N N . ALA B 1 37 ? -0.568 -0.1 8.031 1 97.5 37 ALA B N 1
ATOM 1035 C CA . ALA B 1 37 ? -1.418 -1.206 7.602 1 97.5 37 ALA B CA 1
ATOM 1036 C C . ALA B 1 37 ? -1.582 -1.211 6.082 1 97.5 37 ALA B C 1
ATOM 1038 O O . ALA B 1 37 ? -1.525 -2.268 5.449 1 97.5 37 ALA B O 1
ATOM 1039 N N . MET B 1 38 ? -1.739 -0.069 5.516 1 98.06 38 MET B N 1
ATOM 1040 C CA . MET B 1 38 ? -1.887 0.072 4.07 1 98.06 38 MET B CA 1
ATOM 1041 C C . MET B 1 38 ? -0.638 -0.421 3.344 1 98.06 38 MET B C 1
ATOM 1043 O O . MET B 1 38 ? -0.737 -1.106 2.326 1 98.06 38 MET B O 1
ATOM 1047 N N . ARG B 1 39 ? 0.497 -0.039 3.922 1 97.38 39 ARG B N 1
ATOM 1048 C CA . ARG B 1 39 ? 1.767 -0.479 3.354 1 97.38 39 ARG B CA 1
ATOM 1049 C C . ARG B 1 39 ? 1.889 -1.998 3.396 1 97.38 39 ARG B C 1
ATOM 1051 O O . ARG B 1 39 ? 2.322 -2.619 2.424 1 97.38 39 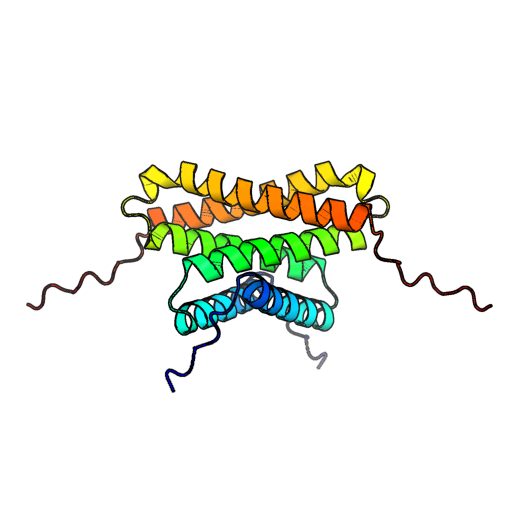ARG B O 1
ATOM 1058 N N . PHE B 1 40 ? 1.456 -2.57 4.5 1 97.69 40 PHE B N 1
ATOM 1059 C CA . PHE B 1 40 ? 1.503 -4.016 4.672 1 97.69 40 PHE B CA 1
ATOM 1060 C C . PHE B 1 40 ? 0.54 -4.711 3.717 1 97.69 40 PHE B C 1
ATOM 1062 O O . PHE B 1 40 ? 0.9 -5.695 3.068 1 97.69 40 PHE B O 1
ATOM 1069 N N . ALA B 1 41 ? -0.635 -4.164 3.602 1 97.81 41 ALA B N 1
ATOM 1070 C CA . ALA B 1 41 ? -1.657 -4.723 2.719 1 97.81 41 ALA B CA 1
ATOM 1071 C C . ALA B 1 41 ? -1.206 -4.68 1.263 1 97.81 41 ALA B C 1
ATOM 1073 O O . ALA B 1 41 ? -1.336 -5.668 0.537 1 97.81 41 ALA B O 1
ATOM 1074 N N . ALA B 1 42 ? -0.652 -3.557 0.888 1 97.88 42 ALA B N 1
ATOM 1075 C CA . ALA B 1 42 ? -0.167 -3.398 -0.481 1 97.88 42 ALA B CA 1
ATOM 1076 C C . ALA B 1 42 ? 0.927 -4.414 -0.795 1 97.88 42 ALA B C 1
ATOM 1078 O O . ALA B 1 42 ? 0.905 -5.055 -1.849 1 97.88 42 ALA B O 1
ATOM 1079 N N . SER B 1 43 ? 1.86 -4.602 0.151 1 97.62 43 SER B N 1
ATOM 1080 C CA . SER B 1 43 ? 2.955 -5.555 -0.023 1 97.62 43 SER B CA 1
ATOM 1081 C C . SER B 1 43 ? 2.432 -6.98 -0.157 1 97.62 43 SER B C 1
ATOM 1083 O O . SER B 1 43 ? 2.855 -7.719 -1.047 1 97.62 43 SER B O 1
ATOM 1085 N N . ARG B 1 44 ? 1.479 -7.297 0.673 1 96.81 44 ARG B N 1
ATOM 1086 C CA . ARG B 1 44 ? 0.906 -8.641 0.666 1 96.81 44 ARG B CA 1
ATOM 1087 C C . ARG B 1 44 ? 0.17 -8.914 -0.641 1 96.81 44 ARG B C 1
ATOM 1089 O O . ARG B 1 44 ? 0.345 -9.969 -1.248 1 96.81 44 ARG B O 1
ATOM 1096 N N . PHE B 1 45 ? -0.629 -8.047 -1.119 1 97.44 45 PHE B N 1
ATOM 1097 C CA . PHE B 1 45 ? -1.408 -8.203 -2.342 1 97.44 45 PHE B CA 1
ATOM 1098 C C . PHE B 1 45 ? -0.495 -8.258 -3.562 1 97.44 45 PHE B C 1
ATOM 1100 O O . PHE B 1 45 ? -0.726 -9.039 -4.484 1 97.44 45 PHE B O 1
ATOM 1107 N N . ASN B 1 46 ? 0.578 -7.41 -3.549 1 97.62 46 ASN B N 1
ATOM 1108 C CA . ASN B 1 46 ? 1.505 -7.395 -4.676 1 97.62 46 ASN B CA 1
ATOM 1109 C C . ASN B 1 46 ? 2.311 -8.688 -4.758 1 97.62 46 ASN B C 1
ATOM 1111 O O . ASN B 1 46 ? 2.596 -9.172 -5.855 1 97.62 46 ASN B O 1
ATOM 1115 N N . ALA B 1 47 ? 2.645 -9.203 -3.574 1 96.88 47 ALA B N 1
ATOM 1116 C CA . ALA B 1 47 ? 3.334 -10.492 -3.535 1 96.88 47 ALA B CA 1
ATOM 1117 C C . ALA B 1 47 ? 2.455 -11.602 -4.102 1 96.88 47 ALA B C 1
ATOM 1119 O O . ALA B 1 47 ? 2.924 -12.445 -4.871 1 96.88 47 ALA B O 1
ATOM 1120 N N . PHE B 1 48 ? 1.2 -11.57 -3.771 1 94.38 48 PHE B N 1
ATOM 1121 C CA . PHE B 1 48 ? 0.219 -12.539 -4.246 1 94.38 48 PHE B CA 1
ATOM 1122 C C . PHE B 1 48 ? 0.073 -12.461 -5.762 1 94.38 48 PHE B C 1
ATOM 1124 O O . PHE B 1 48 ? 0.089 -13.484 -6.445 1 94.38 48 PHE B O 1
ATOM 1131 N N . GLU B 1 49 ? -0.06 -11.258 -6.234 1 95.19 49 GLU B N 1
ATOM 1132 C CA . GLU B 1 49 ? -0.196 -11.047 -7.672 1 95.19 49 GLU B CA 1
ATOM 1133 C C . GLU B 1 49 ? 1.024 -11.57 -8.422 1 95.19 49 GLU B C 1
ATOM 1135 O O . GLU B 1 49 ? 0.895 -12.133 -9.516 1 95.19 49 GLU B O 1
ATOM 1140 N N . ALA B 1 50 ? 2.23 -11.281 -7.93 1 95.31 50 ALA B N 1
ATOM 1141 C CA . ALA B 1 50 ? 3.467 -11.766 -8.539 1 95.31 50 ALA B CA 1
ATOM 1142 C C . ALA B 1 50 ? 3.484 -13.289 -8.617 1 95.31 50 ALA B C 1
ATOM 1144 O O . ALA B 1 50 ? 3.891 -13.859 -9.633 1 95.31 50 ALA B O 1
ATOM 1145 N N . ALA B 1 51 ? 3.014 -13.906 -7.52 1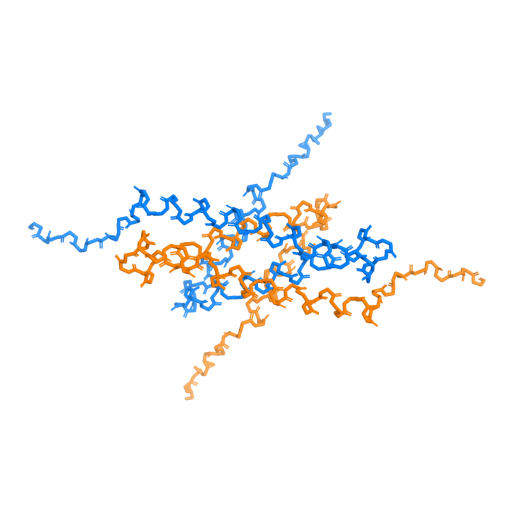 93.81 51 ALA B N 1
ATOM 1146 C CA . ALA B 1 51 ? 2.98 -15.359 -7.457 1 93.81 51 ALA B CA 1
ATOM 1147 C C . ALA B 1 51 ? 1.962 -15.93 -8.438 1 93.81 51 ALA B C 1
ATOM 1149 O O . ALA B 1 51 ? 2.182 -17 -9.023 1 93.81 51 ALA B O 1
ATOM 1150 N N . LEU B 1 52 ? 0.832 -15.195 -8.688 1 91 52 LEU B N 1
ATOM 1151 C CA . LEU B 1 52 ? -0.236 -15.617 -9.586 1 91 52 LEU B CA 1
ATOM 1152 C C . LEU B 1 52 ? 0.223 -15.562 -11.039 1 91 52 LEU B C 1
ATOM 1154 O O . LEU B 1 52 ? -0.117 -16.438 -11.836 1 91 52 LEU B O 1
ATOM 1158 N N . LYS B 1 53 ? 0.971 -14.562 -11.25 1 90.69 53 LYS B N 1
ATOM 1159 C CA . LYS B 1 53 ? 1.382 -14.312 -12.633 1 90.69 53 LYS B CA 1
ATOM 1160 C C . LYS B 1 53 ? 2.713 -14.992 -12.938 1 90.69 53 LYS B C 1
ATOM 1162 O O . LYS B 1 53 ? 3.033 -15.25 -14.102 1 90.69 53 LYS B O 1
ATOM 1167 N N . SER B 1 54 ? 3.443 -15.195 -11.914 1 92.38 54 SER B N 1
ATOM 1168 C CA . SER B 1 54 ? 4.77 -15.773 -12.102 1 92.38 54 SER B CA 1
ATOM 1169 C C . SER B 1 54 ? 4.707 -17.297 -12.133 1 92.38 54 SER B C 1
ATOM 1171 O O . SER B 1 54 ? 3.941 -17.906 -11.383 1 92.38 54 SER B O 1
ATOM 1173 N N . SER B 1 55 ? 5.422 -17.922 -13.062 1 90.5 55 SER B N 1
ATOM 1174 C CA . SER B 1 55 ? 5.531 -19.375 -13.109 1 90.5 55 SER B CA 1
ATOM 1175 C C . SER B 1 55 ? 6.586 -19.891 -12.133 1 90.5 55 SER B C 1
ATOM 1177 O O . SER B 1 55 ? 6.48 -21 -11.633 1 90.5 55 SER B O 1
ATOM 1179 N N . ASP B 1 56 ? 7.574 -19.016 -11.977 1 93.69 56 ASP B N 1
ATOM 1180 C CA . ASP B 1 56 ? 8.672 -19.312 -11.062 1 93.69 56 ASP B CA 1
ATOM 1181 C C . ASP B 1 56 ? 8.984 -18.109 -10.18 1 93.69 56 ASP B C 1
ATOM 1183 O O . ASP B 1 56 ? 9.945 -17.375 -10.422 1 93.69 56 ASP B O 1
ATOM 1187 N N . LEU B 1 57 ? 8.156 -17.922 -9.195 1 94.88 57 LEU B N 1
ATOM 1188 C CA . LEU B 1 57 ? 8.25 -16.766 -8.312 1 94.88 57 LEU B CA 1
ATOM 1189 C C . LEU B 1 57 ? 9.586 -16.766 -7.57 1 94.88 57 LEU B C 1
ATOM 1191 O O . LEU B 1 57 ? 10.18 -15.695 -7.352 1 94.88 57 LEU B O 1
ATOM 1195 N N . ALA B 1 58 ? 10.055 -17.969 -7.234 1 94.25 58 ALA B N 1
ATOM 1196 C CA . ALA B 1 58 ? 11.32 -18.094 -6.516 1 94.25 58 ALA B CA 1
ATOM 1197 C C . ALA B 1 58 ? 12.469 -17.516 -7.328 1 94.25 58 ALA B C 1
ATOM 1199 O O . ALA B 1 58 ? 13.359 -16.859 -6.773 1 94.25 58 ALA B O 1
ATOM 1200 N N . ALA B 1 59 ? 12.414 -17.719 -8.664 1 95.44 59 ALA B N 1
ATOM 1201 C CA . ALA B 1 59 ? 13.461 -17.25 -9.555 1 95.44 59 ALA B CA 1
ATOM 1202 C C . ALA B 1 59 ? 13.305 -15.766 -9.859 1 95.44 59 ALA B C 1
ATOM 1204 O O . ALA B 1 59 ? 14.281 -15.078 -10.172 1 95.44 59 ALA B O 1
ATOM 1205 N N . GLU B 1 60 ? 12.094 -15.289 -9.797 1 96.25 60 GLU B N 1
ATOM 1206 C CA . GLU B 1 60 ? 11.789 -13.914 -10.18 1 96.25 60 GLU B CA 1
ATOM 1207 C C . GLU B 1 60 ? 11.492 -13.055 -8.953 1 96.25 60 GLU B C 1
ATOM 1209 O O . GLU B 1 60 ? 11.258 -11.852 -9.078 1 96.25 60 GLU B O 1
ATOM 1214 N N . LYS B 1 61 ? 11.664 -13.648 -7.812 1 95.81 61 LYS B N 1
ATOM 1215 C CA . LYS B 1 61 ? 11.289 -12.977 -6.57 1 95.81 61 LYS B CA 1
ATOM 1216 C C . LYS B 1 61 ? 12.055 -11.664 -6.402 1 95.81 61 LYS B C 1
ATOM 1218 O O . LYS B 1 61 ? 11.461 -10.617 -6.145 1 95.81 61 LYS B O 1
ATOM 1223 N N . ASP B 1 62 ? 13.398 -11.734 -6.543 1 96.56 62 ASP B N 1
ATOM 1224 C CA . ASP B 1 62 ? 14.25 -10.57 -6.363 1 96.56 62 ASP B CA 1
ATOM 1225 C C . ASP B 1 62 ? 13.922 -9.484 -7.387 1 96.56 62 ASP B C 1
ATOM 1227 O O . ASP B 1 62 ? 13.859 -8.297 -7.047 1 96.56 62 ASP B O 1
ATOM 1231 N N . ASN B 1 63 ? 13.672 -9.922 -8.602 1 96.94 63 ASN B N 1
ATOM 1232 C CA . ASN B 1 63 ? 13.312 -8.992 -9.664 1 96.94 63 ASN B CA 1
ATOM 1233 C C . ASN B 1 63 ? 11.953 -8.344 -9.406 1 96.94 63 ASN B C 1
ATOM 1235 O O . ASN B 1 63 ? 11.797 -7.137 -9.586 1 96.94 63 ASN B O 1
ATOM 1239 N N . ALA B 1 64 ? 1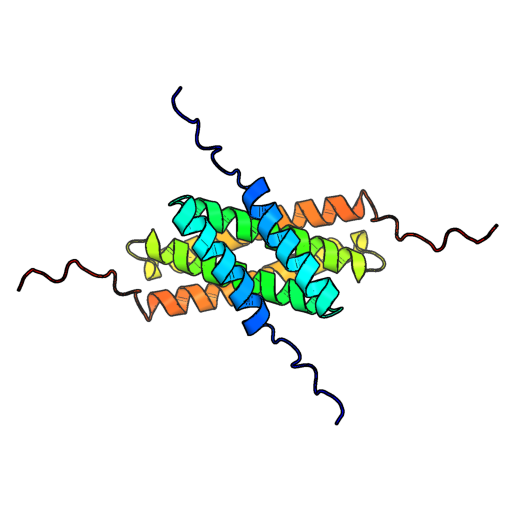1.055 -9.234 -8.961 1 97.06 64 ALA B N 1
ATOM 1240 C CA . ALA B 1 64 ? 9.719 -8.742 -8.641 1 97.06 64 ALA B CA 1
ATOM 1241 C C . ALA B 1 64 ? 9.75 -7.789 -7.449 1 97.06 64 ALA B C 1
ATOM 1243 O O . ALA B 1 64 ? 9.141 -6.719 -7.484 1 97.06 64 ALA B O 1
ATOM 1244 N N . LEU B 1 65 ? 10.562 -8.109 -6.492 1 97.62 65 LEU B N 1
ATOM 1245 C CA . LEU B 1 65 ? 10.711 -7.297 -5.289 1 97.62 65 LEU B CA 1
ATOM 1246 C C . LEU B 1 65 ? 11.234 -5.906 -5.633 1 97.62 65 LEU B C 1
ATOM 1248 O O . LEU B 1 65 ? 10.664 -4.902 -5.207 1 97.62 65 LEU B O 1
ATOM 1252 N N . GLU B 1 66 ? 12.266 -5.887 -6.418 1 97.25 66 GLU B N 1
ATOM 1253 C CA . GLU B 1 66 ? 12.875 -4.621 -6.812 1 97.25 66 GLU B CA 1
ATOM 1254 C C . GLU B 1 66 ? 11.93 -3.799 -7.68 1 97.25 66 GLU B C 1
ATOM 1256 O O . GLU B 1 66 ? 11.828 -2.58 -7.523 1 97.25 66 GLU B O 1
ATOM 1261 N N . TRP B 1 67 ? 11.227 -4.473 -8.492 1 96.81 67 TRP B N 1
ATOM 1262 C CA . TRP B 1 67 ? 10.305 -3.807 -9.406 1 96.81 67 TRP B CA 1
ATOM 1263 C C . TRP B 1 67 ? 9.172 -3.139 -8.641 1 96.81 67 TRP B C 1
ATOM 1265 O O . TRP B 1 67 ? 8.883 -1.958 -8.852 1 96.81 67 TRP B O 1
ATOM 1275 N N . PHE B 1 68 ? 8.625 -3.91 -7.777 1 97.94 68 PHE B N 1
ATOM 1276 C CA . PHE B 1 68 ? 7.5 -3.41 -7.004 1 97.94 68 PHE B CA 1
ATOM 1277 C C . PHE B 1 68 ? 7.945 -2.305 -6.051 1 97.94 68 PHE B C 1
ATOM 1279 O O . PHE 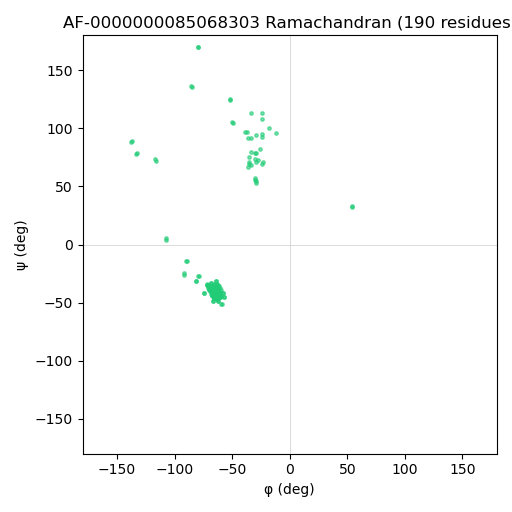B 1 68 ? 7.273 -1.281 -5.922 1 97.94 68 PHE B O 1
ATOM 1286 N N . THR B 1 69 ? 9.078 -2.459 -5.473 1 97.88 69 THR B N 1
ATOM 1287 C CA . THR B 1 69 ? 9.609 -1.476 -4.535 1 97.88 69 THR B CA 1
ATOM 1288 C C . THR B 1 69 ? 9.945 -0.173 -5.254 1 97.88 69 THR B C 1
ATOM 1290 O O . THR B 1 69 ? 9.672 0.915 -4.742 1 97.88 69 THR B O 1
ATOM 1293 N N . ASP B 1 70 ? 10.492 -0.325 -6.457 1 97.69 70 ASP B N 1
ATOM 1294 C CA . ASP B 1 70 ? 10.867 0.846 -7.242 1 97.69 70 ASP B CA 1
ATOM 1295 C C . ASP B 1 70 ? 9.633 1.657 -7.641 1 97.69 70 ASP B C 1
ATOM 1297 O O . ASP B 1 70 ? 9.633 2.885 -7.527 1 97.69 70 ASP B O 1
ATOM 1301 N N . GLU B 1 71 ? 8.68 0.928 -8.039 1 97.56 71 GLU B N 1
ATOM 1302 C CA . GLU B 1 71 ? 7.43 1.577 -8.43 1 97.56 71 GLU B CA 1
ATOM 1303 C C . GLU B 1 71 ? 6.793 2.299 -7.25 1 97.56 71 GLU B C 1
ATOM 1305 O O . GLU B 1 71 ? 6.367 3.451 -7.375 1 97.56 71 GLU B O 1
ATOM 1310 N N . TYR B 1 72 ? 6.734 1.657 -6.156 1 97.94 72 TYR B N 1
ATOM 1311 C CA . TYR B 1 72 ? 6.18 2.24 -4.941 1 97.94 72 TYR B CA 1
ATOM 1312 C C . TYR B 1 72 ? 6.969 3.475 -4.52 1 97.94 72 TYR B C 1
ATOM 1314 O O . TYR B 1 72 ? 6.383 4.508 -4.18 1 97.94 72 TYR B O 1
ATOM 1322 N N . LYS B 1 73 ? 8.32 3.344 -4.57 1 98.06 73 LYS B N 1
ATOM 1323 C CA . LYS B 1 73 ? 9.211 4.43 -4.176 1 98.06 73 LYS B CA 1
ATOM 1324 C C . LYS B 1 73 ? 9.008 5.656 -5.059 1 98.06 73 LYS B C 1
ATOM 1326 O O . LYS B 1 73 ? 8.953 6.785 -4.566 1 98.06 73 LYS B O 1
ATOM 1331 N N . ALA B 1 74 ? 8.906 5.418 -6.301 1 97.88 74 ALA B N 1
ATOM 1332 C CA . ALA B 1 74 ? 8.711 6.504 -7.258 1 97.88 74 ALA B CA 1
ATOM 1333 C C . ALA B 1 74 ? 7.387 7.219 -7.016 1 97.88 74 ALA B C 1
ATOM 1335 O O . ALA B 1 74 ? 7.328 8.445 -7.02 1 97.88 74 ALA B O 1
ATOM 1336 N N . MET B 1 75 ? 6.285 6.457 -6.766 1 97.62 75 MET B N 1
ATOM 1337 C CA . MET B 1 75 ? 4.965 7.016 -6.488 1 97.62 75 MET B CA 1
ATOM 1338 C C . MET B 1 75 ? 4.969 7.793 -5.176 1 97.62 75 MET B C 1
ATOM 1340 O O . MET B 1 75 ? 4.414 8.891 -5.098 1 97.62 75 MET B O 1
ATOM 1344 N N . LEU B 1 76 ? 5.691 7.191 -4.203 1 97.88 76 LEU B N 1
ATOM 1345 C CA . LEU B 1 76 ? 5.801 7.824 -2.895 1 97.88 76 LEU B CA 1
ATOM 1346 C C . LEU B 1 76 ? 6.57 9.141 -2.992 1 97.88 76 LEU B C 1
ATOM 1348 O O . LEU B 1 76 ? 6.168 10.141 -2.4 1 97.88 76 LEU B O 1
ATOM 1352 N N . ASN B 1 77 ? 7.652 9.055 -3.719 1 97.62 77 ASN B N 1
ATOM 1353 C CA . ASN B 1 77 ? 8.484 10.242 -3.904 1 97.62 77 ASN B CA 1
ATOM 1354 C C . ASN B 1 77 ? 7.691 11.398 -4.5 1 97.62 77 ASN B C 1
ATOM 1356 O O . ASN B 1 77 ? 7.76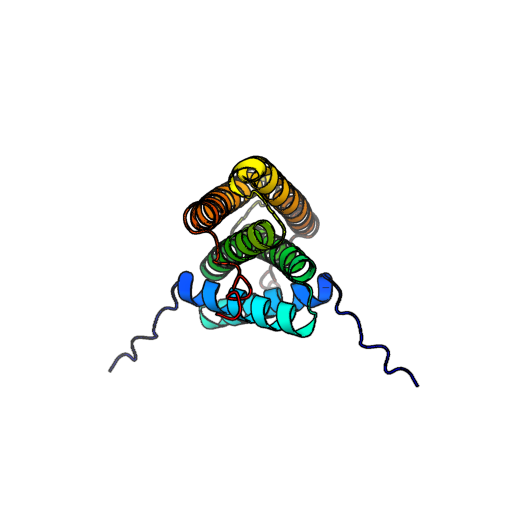6 12.523 -4.008 1 97.62 77 ASN B O 1
ATOM 1360 N N . ASP B 1 78 ? 6.934 11.125 -5.461 1 96.94 78 ASP B N 1
ATOM 1361 C CA . ASP B 1 78 ? 6.117 12.133 -6.129 1 96.94 78 ASP B CA 1
ATOM 1362 C C . ASP B 1 78 ? 5.051 12.688 -5.188 1 96.94 78 ASP B C 1
ATOM 1364 O O . ASP B 1 78 ? 4.809 13.898 -5.156 1 96.94 78 ASP B O 1
ATOM 1368 N N . ASN B 1 79 ? 4.434 11.836 -4.48 1 96.69 79 ASN B N 1
ATOM 1369 C CA . ASN B 1 79 ? 3.402 12.242 -3.529 1 96.69 79 ASN B CA 1
ATOM 1370 C C . ASN B 1 79 ? 3.98 13.094 -2.404 1 96.69 79 ASN B C 1
ATOM 1372 O O . ASN B 1 79 ? 3.365 14.078 -1.988 1 96.69 79 ASN B O 1
ATOM 1376 N N . LEU B 1 80 ? 5.215 12.734 -1.931 1 96.94 80 LEU B N 1
ATOM 1377 C CA . LEU B 1 80 ? 5.891 13.523 -0.908 1 96.94 80 LEU B CA 1
ATOM 1378 C C . LEU B 1 80 ? 6.211 14.922 -1.424 1 96.94 80 LEU B C 1
ATOM 1380 O O . LEU B 1 80 ? 5.961 15.914 -0.736 1 96.94 80 LEU B O 1
ATOM 1384 N N . ASP B 1 81 ? 6.703 14.961 -2.643 1 95.25 81 ASP B N 1
ATOM 1385 C CA . ASP B 1 81 ? 7.047 16.234 -3.281 1 95.25 81 ASP B CA 1
ATOM 1386 C C . ASP B 1 81 ? 5.816 17.125 -3.426 1 95.25 81 ASP B C 1
ATOM 1388 O O . ASP B 1 81 ? 5.895 18.344 -3.217 1 95.25 81 ASP B O 1
ATOM 1392 N N . ASP B 1 82 ? 4.785 16.469 -3.773 1 94.56 82 ASP B N 1
ATOM 1393 C CA . ASP B 1 82 ? 3.527 17.203 -3.93 1 94.56 82 ASP B CA 1
ATOM 1394 C C . ASP B 1 82 ? 3.109 17.859 -2.621 1 94.56 82 ASP B C 1
ATOM 1396 O O . ASP B 1 82 ? 2.662 19.016 -2.619 1 94.56 82 ASP B O 1
ATOM 1400 N N . HIS B 1 83 ? 3.264 17.203 -1.543 1 93 83 HIS B N 1
ATOM 1401 C CA . HIS B 1 83 ? 2.939 17.734 -0.224 1 93 83 HIS B CA 1
ATOM 1402 C C . HIS B 1 83 ? 3.922 18.828 0.189 1 93 83 HIS B C 1
ATOM 1404 O O . HIS B 1 83 ? 3.557 19.75 0.909 1 93 83 HIS B O 1
ATOM 1410 N N . ILE B 1 84 ? 5.156 18.688 -0.193 1 93.12 84 ILE B N 1
ATOM 1411 C CA . ILE B 1 84 ? 6.199 19.656 0.129 1 93.12 84 ILE B CA 1
ATOM 1412 C C . ILE B 1 84 ? 5.941 20.969 -0.617 1 93.12 84 ILE B C 1
ATOM 1414 O O . ILE B 1 84 ? 6.082 22.047 -0.048 1 93.12 84 ILE B O 1
ATOM 1418 N N . LYS B 1 85 ? 5.57 20.766 -1.893 1 90.69 85 LYS B N 1
ATOM 1419 C CA . LYS B 1 85 ? 5.301 21.938 -2.73 1 90.69 85 LYS B CA 1
ATOM 1420 C C . LYS B 1 85 ? 4.004 22.625 -2.316 1 90.69 85 LYS B C 1
ATOM 1422 O O . LYS B 1 85 ? 3.844 23.828 -2.514 1 90.69 85 LYS B O 1
ATOM 1427 N N . ASN B 1 86 ? 3.109 21.688 -1.937 1 78.69 86 ASN B N 1
ATOM 1428 C CA . ASN B 1 86 ? 1.814 22.188 -1.487 1 78.69 86 ASN B CA 1
ATOM 1429 C C . ASN B 1 86 ? 1.564 21.859 -0.018 1 78.69 86 ASN B C 1
ATOM 1431 O O . ASN B 1 86 ? 0.93 20.844 0.298 1 78.69 86 ASN B O 1
ATOM 1435 N N . PRO B 1 87 ? 2.35 22.609 0.782 1 69.12 87 PRO B N 1
ATOM 1436 C CA . PRO B 1 87 ? 2.172 22.281 2.199 1 69.12 87 PRO B CA 1
ATOM 1437 C C . PRO B 1 87 ? 0.705 22.25 2.619 1 69.12 87 PRO B C 1
ATOM 1439 O O . PRO B 1 87 ? -0.109 23.016 2.084 1 69.12 87 PRO B O 1
ATOM 1442 N N . VAL B 1 88 ? 0.204 21.094 2.779 1 58.41 88 VAL B N 1
ATOM 1443 C CA . VAL B 1 88 ? -1.16 20.953 3.277 1 58.41 88 VAL B CA 1
ATOM 1444 C C . VAL B 1 88 ? -1.467 22.078 4.262 1 58.41 88 VAL B C 1
ATOM 1446 O O . VAL B 1 88 ? -0.667 22.375 5.152 1 58.41 88 VAL B O 1
ATOM 1449 N N . GLN B 1 89 ? -1.984 23.141 3.807 1 51.41 89 GLN B N 1
ATOM 1450 C CA . GLN B 1 89 ? -2.354 24.25 4.68 1 51.41 89 GLN B CA 1
ATOM 1451 C C . GLN B 1 89 ? -2.836 23.75 6.039 1 51.41 89 GLN B C 1
ATOM 1453 O O . GLN B 1 89 ? -3.789 22.969 6.113 1 51.41 89 GLN B O 1
ATOM 1458 N N . SER B 1 90 ? -1.963 23.219 6.762 1 49.03 90 SER B N 1
ATOM 1459 C CA . SER B 1 90 ? -2.418 23.156 8.148 1 49.03 90 SER B CA 1
ATOM 1460 C C . SER B 1 90 ? -3.471 24.234 8.43 1 49.03 90 SER B C 1
ATOM 1462 O O . SER B 1 90 ? -3.289 25.391 8.078 1 49.03 90 SER B O 1
ATOM 1464 N N . ARG B 1 91 ? -4.734 23.891 8.281 1 45.84 91 ARG B N 1
ATOM 1465 C CA . ARG B 1 91 ? -5.633 24.906 8.812 1 45.84 91 ARG B CA 1
ATOM 1466 C C . ARG B 1 91 ? -4.98 25.656 9.977 1 45.84 91 ARG B C 1
ATOM 1468 O O . ARG B 1 91 ? -4.781 25.094 11.055 1 45.84 91 ARG B O 1
ATOM 1475 N N . GLU B 1 92 ? -3.844 26.281 9.82 1 47.97 92 GLU B N 1
ATOM 1476 C CA . GLU B 1 92 ? -3.477 27.25 10.844 1 47.97 92 GLU B CA 1
ATOM 1477 C C . GLU B 1 92 ? -4.711 27.781 11.578 1 47.97 92 GLU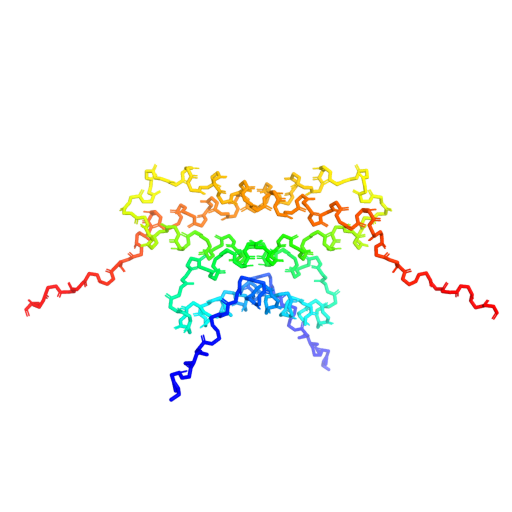 B C 1
ATOM 1479 O O . GLU B 1 92 ? -5.738 28.047 10.961 1 47.97 92 GLU B O 1
ATOM 1484 N N . PRO B 1 93 ? -4.898 27.422 12.734 1 47.88 93 PRO B N 1
ATOM 1485 C CA . PRO B 1 93 ? -5.953 28.172 13.422 1 47.88 93 PRO B CA 1
ATOM 1486 C C . PRO B 1 93 ? -6.07 29.609 12.922 1 47.88 93 PRO B C 1
ATOM 1488 O O . PRO B 1 93 ? -5.062 30.328 12.82 1 47.88 93 PRO B O 1
ATOM 1491 N N . GLU B 1 94 ? -6.648 29.922 11.648 1 47.06 94 GLU B N 1
ATOM 1492 C CA . GLU B 1 94 ? -6.887 31.328 11.359 1 47.06 94 GLU B CA 1
ATOM 1493 C C . GLU B 1 94 ? -6.734 32.188 12.617 1 47.06 94 GLU B C 1
ATOM 1495 O O . GLU B 1 94 ? -7.309 31.859 13.664 1 47.06 94 GLU B O 1
ATOM 1500 N N . PRO B 1 95 ? -5.668 32.781 12.891 1 46.88 95 PRO B N 1
ATOM 1501 C CA . PRO B 1 95 ? -5.695 33.75 13.992 1 46.88 95 PRO B CA 1
ATOM 1502 C C . PRO B 1 95 ? -7.059 34.406 14.164 1 46.88 95 PRO B C 1
ATOM 1504 O O . PRO B 1 95 ? -7.703 34.781 13.18 1 46.88 95 PRO B O 1
ATOM 1507 N N . ALA B 1 96 ? -7.973 33.875 15.07 1 45.88 96 ALA B N 1
ATOM 1508 C CA . ALA B 1 96 ? -9.164 34.656 15.391 1 45.88 96 ALA B CA 1
ATOM 1509 C C . ALA B 1 96 ? -8.906 36.156 15.172 1 45.88 96 ALA B C 1
ATOM 1511 O O . ALA B 1 96 ? -7.941 36.719 15.703 1 45.88 96 ALA B O 1
ATOM 1512 N N . GLU B 1 97 ? -8.977 36.75 13.992 1 35.81 97 GLU B N 1
ATOM 1513 C CA . GLU B 1 97 ? -9.18 38.188 14.211 1 35.81 97 GLU B CA 1
ATOM 1514 C C . GLU B 1 97 ? -10.148 38.438 15.367 1 35.81 97 GLU B C 1
ATOM 1516 O O . GLU B 1 97 ? -11.141 37.719 15.523 1 35.81 97 GLU B O 1
#

Solvent-accessible surface area (backbone atoms only — not comparable to full-atom values): 10324 Å² total; per-residue (Å²): 128,79,76,73,71,76,75,77,46,49,64,57,50,15,48,53,52,41,51,52,40,52,51,48,15,64,74,66,72,33,50,65,54,38,33,53,11,35,34,48,23,27,19,43,48,41,26,49,44,46,49,72,71,35,92,50,36,72,82,39,38,67,59,49,44,51,49,53,35,50,52,34,38,53,47,22,46,52,37,34,49,50,40,51,77,43,58,70,71,62,80,57,75,70,68,80,120,128,78,79,73,72,77,72,77,46,49,63,57,50,15,47,52,52,42,51,53,41,53,50,48,15,63,74,65,70,33,52,66,54,38,33,52,10,36,35,48,23,28,19,43,48,39,26,50,44,45,48,72,72,36,93,52,34,71,80,39,39,68,60,49,43,52,49,53,35,48,52,35,37,53,47,22,47,51,37,35,49,50,39,51,75,44,58,70,71,60,77,57,75,68,70,78,122

pLDDT: mean 86.93, std 19.09, range [30.36, 98.06]

Sequence (194 aa):
MSEAKKETTIFELADQFIALANELAGKEQDVSKVGTAMRFAASRFNAFEAALKSSDLAAEKDNALEWFTDEYKAMLNDNLDDHIKNPVQSREPEPAEMSEAKKETTIFELADQFIALANELAGKEQDVSKVGTAMRFAASRFNAFEAALKSSDLAAEKDNALEWFTDEYKAMLNDNLDDHIKNPVQSREPEPAE

Foldseek 3Di:
DPPPPPPQDPVNVVVVLVVVLVVVCVVVVNNPVSVVVSVVVVVVVLLVVCVVPDPCCVVCVVVSVCVVVVVVVVVVVVVVVVCVVVVPPPVPVPPPD/DPPPPPPQDPVNVVVVLVVVLVVVCVVVVPNPVSVVVSVVVVVVVLLVVCVVPDPCCVVCVVVSVCVVVVVVVVVVVVVVVVCVVVVPPPVPVPPPD